Protein AF-A0A967T336-F1 (afdb_monomer_lite)

Sequence (235 aa):
MYKHGIKDSSVMLIGTSLTATYDLGKSLQDYLNQEWGVEWCIGTWKCRYCGLDYSFTLRPKNCERCKHEYFSYFEEVFENSEYGVTGSVDFIDAGYSPRYRMTEVKTIVKDDFKKLSMPLAEHRLRTQIYLELIAKSSDHRTSRLHAGKASVLYICKGYGVSDPTIKEYGIQDQQFSPFKEYVVERNTEAVKPYLEKAREVVLFQQKKQKLPEPMCPNDYCSRAKKCCVVKYCGL

pLDDT: mean 90.32, std 13.59, range [27.42, 98.62]

Foldseek 3Di:
DDDDDDPPPPPPPDDPVRVVVVVVWVVVLQCCPVPVCQQFWFAWKADPPPRDIDGGGGQDCADPPPRDRDIGGDFDKFAQPVLRDIDTFSTWGNPPDQAIATEAEGEDEQVVLVVDPADDPVSLLVVLVVLVRLVRTPDPSSVRHDSFKHKYKYFYPDFAAFACCVVVVVPPPDRGDRIDMHMHGHDCVSNVVVSVLSSQVVCCVVVVDAHPADPDPACPDPVNVPDPCNVRHPD

Structure (mmCIF, N/CA/C/O backbone):
data_AF-A0A967T336-F1
#
_entry.id   AF-A0A967T336-F1
#
loop_
_atom_site.group_PDB
_atom_site.id
_atom_site.type_symbol
_atom_site.label_atom_id
_atom_site.label_alt_id
_atom_site.label_comp_id
_atom_site.label_asym_id
_atom_site.label_entity_id
_atom_site.label_seq_id
_atom_site.pdbx_PDB_ins_code
_atom_site.Cartn_x
_atom_site.Cartn_y
_atom_site.Cartn_z
_atom_site.occupancy
_atom_site.B_iso_or_equiv
_atom_site.auth_seq_id
_atom_site.auth_comp_id
_atom_site.auth_asym_id
_atom_site.auth_atom_id
_atom_site.pdbx_PDB_model_num
ATOM 1 N N . MET A 1 1 ? 17.218 -17.102 38.977 1.00 38.22 1 MET A N 1
ATOM 2 C CA . MET A 1 1 ? 16.201 -16.446 39.823 1.00 38.22 1 MET A CA 1
ATOM 3 C C . MET A 1 1 ? 15.875 -15.088 39.205 1.00 38.22 1 MET A C 1
ATOM 5 O O . MET A 1 1 ? 16.484 -14.097 39.561 1.00 38.22 1 MET A O 1
ATOM 9 N N . TYR A 1 2 ? 14.967 -15.064 38.226 1.00 27.42 2 TYR A N 1
ATOM 10 C CA . TYR A 1 2 ? 14.272 -13.857 37.771 1.00 27.42 2 TYR A CA 1
ATOM 11 C C . TYR A 1 2 ? 12.787 -14.158 37.948 1.00 27.42 2 TYR A C 1
ATOM 13 O O . TYR A 1 2 ? 12.252 -15.097 37.358 1.00 27.42 2 TYR A O 1
ATOM 21 N N . LYS A 1 3 ? 12.193 -13.453 38.910 1.00 33.53 3 LYS A N 1
ATOM 22 C CA . LYS A 1 3 ? 10.798 -13.564 39.325 1.00 33.53 3 LYS A CA 1
ATOM 23 C C . LYS A 1 3 ? 9.911 -12.788 38.347 1.00 33.53 3 LYS A C 1
ATOM 25 O O . LYS A 1 3 ? 10.314 -11.753 37.837 1.00 33.53 3 LYS A O 1
ATOM 30 N N . HIS A 1 4 ? 8.719 -13.340 38.143 1.00 38.75 4 HIS A N 1
ATOM 31 C CA . HIS A 1 4 ? 7.483 -12.760 37.613 1.00 38.75 4 HIS A CA 1
ATOM 32 C C . HIS A 1 4 ? 7.527 -11.356 36.983 1.00 38.75 4 HIS A C 1
ATOM 34 O O . HIS A 1 4 ? 7.620 -10.350 37.678 1.00 38.75 4 HIS A O 1
ATOM 40 N N . GLY A 1 5 ? 7.252 -11.316 35.678 1.00 34.03 5 GLY A N 1
ATOM 41 C CA . GLY A 1 5 ? 6.742 -10.149 34.964 1.00 34.03 5 GLY A CA 1
ATOM 42 C C . GLY A 1 5 ? 5.944 -10.624 33.749 1.00 34.03 5 GLY A C 1
ATOM 43 O O . GLY A 1 5 ? 6.535 -11.096 32.790 1.00 34.03 5 GLY A O 1
ATOM 44 N N . ILE A 1 6 ? 4.614 -10.622 33.882 1.00 35.59 6 ILE A N 1
ATOM 45 C CA . ILE A 1 6 ? 3.553 -10.712 32.856 1.00 35.59 6 ILE A CA 1
ATOM 46 C C . ILE A 1 6 ? 3.953 -11.407 31.534 1.00 35.59 6 ILE A C 1
ATOM 48 O O . ILE A 1 6 ? 4.539 -10.800 30.643 1.00 35.59 6 ILE A O 1
ATOM 52 N N . LYS A 1 7 ? 3.542 -12.675 31.361 1.00 36.75 7 LYS A N 1
ATOM 53 C CA . LYS A 1 7 ? 3.453 -13.312 30.035 1.00 36.75 7 LYS A CA 1
ATOM 54 C C . LYS A 1 7 ? 2.322 -12.646 29.244 1.00 36.75 7 LYS A C 1
ATOM 56 O O . LYS A 1 7 ? 1.204 -13.161 29.227 1.00 36.75 7 LYS A O 1
ATOM 61 N N . ASP A 1 8 ? 2.596 -11.520 28.597 1.00 45.44 8 ASP A N 1
ATOM 62 C CA . ASP A 1 8 ? 1.730 -11.037 27.525 1.00 45.44 8 ASP A CA 1
ATOM 63 C C . ASP A 1 8 ? 1.941 -11.960 26.317 1.00 45.44 8 ASP A C 1
ATOM 65 O O . ASP A 1 8 ? 2.896 -11.847 25.555 1.00 45.44 8 ASP A O 1
ATOM 69 N N . SER A 1 9 ? 1.115 -13.000 26.247 1.00 44.25 9 SER A N 1
ATOM 70 C CA . SER A 1 9 ? 1.160 -14.046 25.220 1.00 44.25 9 SER A CA 1
ATOM 71 C C . SER A 1 9 ? -0.028 -13.917 24.278 1.00 44.25 9 SER A C 1
ATOM 73 O O . SER A 1 9 ? -0.650 -14.899 23.891 1.00 44.25 9 SER A O 1
ATOM 75 N N . SER A 1 10 ? -0.329 -12.686 23.875 1.00 46.22 10 SER A N 1
ATOM 76 C CA . SER A 1 10 ? -1.236 -12.419 22.761 1.00 46.22 10 SER A CA 1
ATOM 77 C C . SER A 1 10 ? -0.505 -12.415 21.409 1.00 46.22 10 SER A C 1
ATOM 79 O O . SER A 1 10 ? -0.933 -11.753 20.467 1.00 46.22 10 SER A O 1
ATOM 81 N N . VAL A 1 11 ? 0.574 -13.201 21.267 1.00 51.41 11 VAL A N 1
ATOM 82 C CA . VAL A 1 11 ? 1.074 -13.578 19.938 1.00 51.41 11 VAL A CA 1
ATOM 83 C C . VAL A 1 11 ? 0.017 -14.494 19.335 1.00 51.41 11 VAL A C 1
ATOM 85 O O . VAL A 1 11 ? -0.022 -15.695 19.602 1.00 51.41 11 VAL A O 1
ATOM 88 N N . MET A 1 12 ? -0.903 -13.901 18.578 1.00 55.44 12 MET A N 1
ATOM 89 C CA . MET A 1 12 ? -1.857 -14.637 17.769 1.00 55.44 12 MET A CA 1
ATOM 90 C C . MET A 1 12 ? -1.046 -15.529 16.828 1.00 55.44 12 MET A C 1
ATOM 92 O O . MET A 1 12 ? -0.413 -15.045 15.893 1.00 55.44 12 MET A O 1
ATOM 96 N N . LEU A 1 13 ? -1.011 -16.831 17.113 1.00 65.69 13 LEU A N 1
ATOM 97 C CA . LEU A 1 13 ? -0.399 -17.820 16.235 1.00 65.69 13 LEU A CA 1
ATOM 98 C C . LEU A 1 13 ? -1.237 -17.878 14.958 1.00 65.69 13 LEU A C 1
ATOM 100 O O . LEU A 1 13 ? -2.267 -18.549 14.888 1.00 65.69 13 LEU A O 1
ATOM 104 N N . ILE A 1 14 ? -0.805 -17.119 13.957 1.00 76.44 14 ILE A N 1
ATOM 105 C CA . ILE A 1 14 ? -1.272 -17.260 12.586 1.00 76.44 14 ILE A CA 1
ATOM 106 C C . ILE A 1 14 ? -0.857 -18.665 12.139 1.00 76.44 14 ILE A C 1
ATOM 108 O O . ILE A 1 14 ? 0.301 -19.059 12.291 1.00 76.44 14 ILE A O 1
ATOM 112 N N . GLY A 1 15 ? -1.814 -19.457 11.650 1.00 88.75 15 GLY A N 1
ATOM 113 C CA . GLY A 1 15 ? -1.521 -20.809 11.178 1.00 88.75 15 GLY A CA 1
ATOM 114 C C . GLY A 1 15 ? -0.476 -20.777 10.061 1.00 88.75 15 GLY A C 1
ATOM 115 O O . GLY A 1 15 ? -0.525 -19.895 9.205 1.00 88.75 15 GLY A O 1
ATOM 116 N N . THR A 1 16 ? 0.441 -21.748 10.038 1.00 91.31 16 THR A N 1
ATOM 117 C CA . THR A 1 16 ? 1.585 -21.792 9.107 1.00 91.31 16 THR A CA 1
ATOM 118 C C . THR A 1 16 ? 1.193 -21.539 7.650 1.00 91.31 16 THR A C 1
ATOM 120 O O . THR A 1 16 ? 1.866 -20.780 6.959 1.00 91.31 16 THR A O 1
ATOM 123 N N . SER A 1 17 ? 0.077 -22.110 7.187 1.00 91.31 17 SER A N 1
ATOM 124 C CA . SER A 1 17 ? -0.416 -21.916 5.817 1.00 91.31 17 SER A CA 1
ATOM 125 C C . SER A 1 17 ? -0.800 -20.463 5.512 1.00 91.31 17 SER A C 1
ATOM 127 O O . SER A 1 17 ? -0.585 -19.985 4.398 1.00 91.31 17 SER A O 1
ATOM 129 N N . LEU A 1 18 ? -1.358 -19.746 6.493 1.00 89.31 18 LEU A N 1
ATOM 130 C CA . LEU A 1 18 ? -1.723 -18.338 6.347 1.00 89.31 18 LEU A CA 1
ATOM 131 C C . LEU A 1 18 ? -0.473 -17.449 6.368 1.00 89.31 18 LEU A C 1
ATOM 133 O O . LEU A 1 18 ? -0.359 -16.568 5.520 1.00 89.31 18 LEU A O 1
ATOM 137 N N . THR A 1 19 ? 0.493 -17.742 7.243 1.00 91.38 19 THR A N 1
ATOM 138 C CA . THR A 1 19 ? 1.800 -17.064 7.259 1.00 91.38 19 THR A CA 1
ATOM 139 C C . THR A 1 19 ? 2.516 -17.215 5.919 1.00 91.38 19 THR A C 1
ATOM 141 O O . THR A 1 19 ? 2.846 -16.218 5.292 1.00 91.38 19 THR A O 1
ATOM 144 N N . ALA A 1 20 ? 2.640 -18.440 5.400 1.00 93.75 20 ALA A N 1
ATOM 145 C CA . ALA A 1 20 ? 3.275 -18.684 4.103 1.00 93.75 20 ALA A CA 1
ATOM 146 C C . ALA A 1 20 ? 2.562 -17.954 2.947 1.00 93.75 20 ALA A C 1
ATOM 148 O O . ALA A 1 20 ? 3.202 -17.455 2.021 1.00 93.75 20 ALA A O 1
ATOM 149 N N . THR A 1 21 ? 1.229 -17.863 3.001 1.00 91.88 21 THR A N 1
ATOM 150 C CA . THR A 1 21 ? 0.442 -17.124 2.001 1.00 91.88 21 THR A CA 1
ATOM 151 C C . THR A 1 21 ? 0.729 -15.624 2.052 1.00 91.88 21 THR A C 1
ATOM 153 O O . THR A 1 21 ? 0.857 -14.996 0.995 1.00 91.88 21 THR A O 1
ATOM 156 N N . TYR A 1 22 ? 0.829 -15.065 3.261 1.00 91.44 22 TYR A N 1
ATOM 157 C CA . TYR A 1 22 ? 1.163 -13.663 3.490 1.00 91.44 22 TYR A CA 1
ATOM 158 C C . TYR A 1 22 ? 2.592 -13.353 3.039 1.00 91.44 22 TYR A C 1
ATOM 160 O O . TYR A 1 22 ? 2.783 -12.443 2.236 1.00 91.44 22 TYR A O 1
ATOM 168 N N . ASP A 1 23 ? 3.567 -14.163 3.454 1.00 94.38 23 ASP A N 1
ATOM 169 C CA . ASP A 1 23 ? 4.981 -13.983 3.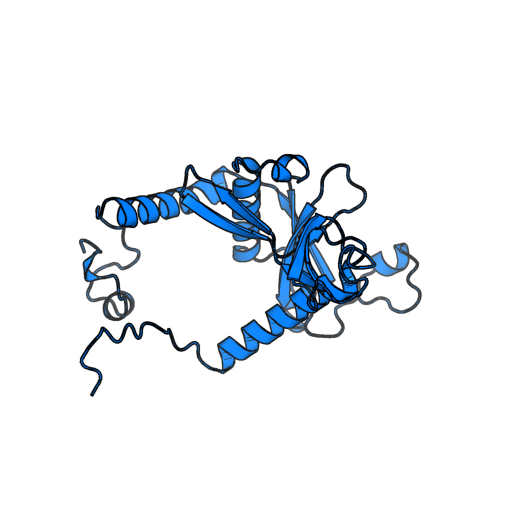114 1.00 94.38 23 ASP A CA 1
ATOM 170 C C . ASP A 1 23 ? 5.211 -14.044 1.603 1.00 94.38 23 ASP A C 1
ATOM 172 O O . ASP A 1 23 ? 5.948 -13.226 1.055 1.00 94.38 23 ASP A O 1
ATOM 176 N N . LEU A 1 24 ? 4.533 -14.954 0.892 1.00 95.00 24 LEU A N 1
ATOM 177 C CA . LEU A 1 24 ? 4.596 -15.010 -0.570 1.00 95.00 24 LEU A CA 1
ATOM 178 C C . LEU A 1 24 ? 4.023 -13.740 -1.215 1.00 95.00 24 LEU A C 1
ATOM 180 O O . LEU A 1 24 ? 4.566 -13.242 -2.201 1.00 95.00 24 LEU A O 1
ATOM 184 N N . GLY A 1 25 ? 2.916 -13.223 -0.675 1.00 94.25 25 GLY A N 1
ATOM 185 C CA . GLY A 1 25 ? 2.323 -11.972 -1.140 1.00 94.25 25 GLY A CA 1
ATOM 186 C C . GLY A 1 25 ? 3.259 -10.785 -0.924 1.00 94.25 25 GLY A C 1
ATOM 187 O O . GLY A 1 25 ? 3.505 -10.025 -1.859 1.00 94.25 25 GLY A O 1
ATOM 188 N N . LYS A 1 26 ? 3.831 -10.686 0.279 1.00 95.19 26 LYS A N 1
ATOM 189 C CA . LYS A 1 26 ? 4.782 -9.641 0.651 1.00 95.19 26 LYS A CA 1
ATOM 190 C C . LYS A 1 26 ? 6.069 -9.720 -0.168 1.00 95.19 26 LYS A C 1
ATOM 192 O O . LYS A 1 26 ? 6.509 -8.700 -0.673 1.00 95.19 26 LYS A O 1
ATOM 197 N N . SER A 1 27 ? 6.606 -10.916 -0.406 1.00 96.00 27 SER A N 1
ATOM 198 C CA . SER A 1 27 ? 7.815 -11.111 -1.223 1.00 96.00 27 SER A CA 1
ATOM 199 C C . SER A 1 27 ? 7.641 -10.591 -2.651 1.00 96.00 27 SER A C 1
ATOM 201 O O . SER A 1 27 ? 8.541 -9.956 -3.190 1.00 96.00 27 SER A O 1
ATOM 203 N N . LEU A 1 28 ? 6.479 -10.828 -3.271 1.00 95.94 28 LEU A N 1
ATOM 204 C CA . LEU A 1 28 ? 6.185 -10.313 -4.613 1.00 95.94 28 LEU A CA 1
ATOM 205 C C . LEU A 1 28 ? 6.021 -8.788 -4.629 1.00 95.94 28 LEU A C 1
ATOM 207 O O . LEU A 1 28 ? 6.481 -8.145 -5.568 1.00 95.94 28 LEU A O 1
ATOM 211 N N . GLN A 1 29 ? 5.395 -8.207 -3.603 1.00 96.06 29 GLN A N 1
ATOM 212 C CA . GLN A 1 29 ? 5.320 -6.752 -3.451 1.00 96.06 29 GLN A CA 1
ATOM 213 C C . GLN A 1 29 ? 6.708 -6.140 -3.235 1.00 96.06 29 GLN A C 1
ATOM 215 O O . GLN A 1 29 ? 7.055 -5.151 -3.868 1.00 96.06 29 GLN A O 1
ATOM 220 N N . ASP A 1 30 ? 7.539 -6.754 -2.398 1.00 95.94 30 ASP A N 1
ATOM 221 C CA . ASP A 1 30 ? 8.903 -6.293 -2.162 1.00 95.94 30 ASP A CA 1
ATOM 222 C C . ASP A 1 30 ? 9.754 -6.398 -3.433 1.00 95.94 30 ASP A C 1
ATOM 224 O O . ASP A 1 30 ? 10.583 -5.523 -3.673 1.00 95.94 30 ASP A O 1
ATOM 228 N N . TYR A 1 31 ? 9.524 -7.417 -4.266 1.00 96.94 31 TYR A N 1
ATOM 229 C CA . TYR A 1 31 ? 10.166 -7.564 -5.573 1.00 96.94 31 TYR A CA 1
ATOM 230 C C . TYR A 1 31 ? 9.701 -6.492 -6.569 1.00 96.94 31 TYR A C 1
ATOM 232 O O . TYR A 1 31 ? 10.528 -5.900 -7.263 1.00 96.94 31 TYR A O 1
ATOM 240 N N . LEU A 1 32 ? 8.400 -6.170 -6.589 1.00 96.69 32 LEU A N 1
ATOM 241 C CA . LEU A 1 32 ? 7.890 -5.021 -7.338 1.00 96.69 32 LEU A CA 1
ATOM 242 C C . LEU A 1 32 ? 8.605 -3.737 -6.900 1.00 96.69 32 LEU A C 1
ATOM 244 O O . LEU A 1 32 ? 9.078 -2.992 -7.747 1.00 96.69 32 LEU A O 1
ATOM 248 N N . ASN A 1 33 ? 8.715 -3.489 -5.597 1.00 95.69 33 ASN A N 1
ATOM 249 C CA . ASN A 1 33 ? 9.257 -2.233 -5.086 1.00 95.69 33 ASN A CA 1
ATOM 250 C C . ASN A 1 33 ? 10.777 -2.132 -5.294 1.00 95.69 33 ASN A C 1
ATOM 252 O O . ASN A 1 33 ? 11.271 -1.078 -5.684 1.00 95.69 33 ASN A O 1
ATOM 256 N N . GLN A 1 34 ? 11.527 -3.209 -5.031 1.00 94.94 34 GLN A N 1
ATOM 257 C CA . GLN A 1 34 ? 12.997 -3.190 -5.028 1.00 94.94 34 GLN A CA 1
ATOM 258 C C . GLN A 1 34 ? 13.628 -3.439 -6.399 1.00 94.94 34 GLN A C 1
ATOM 260 O O . GLN A 1 34 ? 14.732 -2.944 -6.634 1.00 94.94 34 GLN A O 1
ATOM 265 N N . GLU A 1 35 ? 12.940 -4.161 -7.286 1.00 95.56 35 GLU A N 1
ATOM 266 C CA . GLU A 1 35 ? 13.492 -4.585 -8.575 1.00 95.56 35 GLU A CA 1
ATOM 267 C C . GLU A 1 35 ? 12.716 -3.988 -9.752 1.00 95.56 35 GLU A C 1
ATOM 269 O O . GLU A 1 35 ? 13.272 -3.204 -10.515 1.00 95.56 35 GLU A O 1
ATOM 274 N N . TRP A 1 36 ? 11.427 -4.309 -9.905 1.00 95.19 36 TRP A N 1
ATOM 275 C CA . TRP A 1 36 ? 10.678 -3.929 -11.115 1.00 95.19 36 TRP A CA 1
ATOM 276 C C . TRP A 1 36 ? 10.361 -2.442 -11.201 1.00 95.19 36 TRP A C 1
ATOM 278 O O . TRP A 1 36 ? 10.487 -1.836 -12.257 1.00 95.19 36 TRP A O 1
ATOM 288 N N . GLY A 1 37 ? 9.916 -1.860 -10.094 1.00 94.75 37 GLY A N 1
ATOM 289 C CA . GLY A 1 37 ? 9.444 -0.487 -10.025 1.00 94.75 37 GLY A CA 1
ATOM 290 C C . GLY A 1 37 ? 10.534 0.514 -9.692 1.00 94.75 37 GLY A C 1
ATOM 291 O O . GLY A 1 37 ? 10.236 1.673 -9.436 1.00 94.75 37 GLY A O 1
ATOM 292 N N . VAL A 1 38 ? 11.793 0.092 -9.630 1.00 94.56 38 VAL A N 1
ATOM 293 C CA . VAL A 1 38 ? 12.817 0.846 -8.914 1.00 94.56 38 VAL A CA 1
ATOM 294 C C . VAL A 1 38 ? 13.124 2.230 -9.486 1.00 94.56 38 VAL A C 1
ATOM 296 O O . VAL A 1 38 ? 13.505 3.141 -8.751 1.00 94.56 38 VAL A O 1
ATOM 299 N N . GLU A 1 39 ? 12.919 2.404 -10.789 1.00 94.06 39 GLU A N 1
ATOM 300 C CA . GLU A 1 39 ? 13.157 3.667 -11.489 1.00 94.06 39 GLU A CA 1
ATOM 301 C C . GLU A 1 39 ? 12.008 4.672 -11.334 1.00 94.06 39 GLU A C 1
ATOM 303 O O . GLU A 1 39 ? 12.198 5.862 -11.579 1.00 94.06 39 GLU A O 1
ATOM 308 N N . TRP A 1 40 ? 10.829 4.220 -10.899 1.00 95.31 40 TRP A N 1
ATOM 309 C CA . TRP A 1 40 ? 9.627 5.051 -10.772 1.00 95.31 40 TRP A CA 1
ATOM 310 C C . TRP A 1 40 ? 8.922 4.929 -9.412 1.00 95.31 40 TRP A C 1
ATOM 312 O O . TRP A 1 40 ? 7.906 5.584 -9.185 1.00 95.31 40 TRP A O 1
ATOM 322 N N . CYS A 1 41 ? 9.457 4.129 -8.490 1.00 96.81 41 CYS A N 1
ATOM 323 C CA . CYS A 1 41 ? 8.943 3.960 -7.138 1.00 96.81 41 CYS A CA 1
ATOM 324 C C . CYS A 1 41 ? 9.436 5.089 -6.229 1.00 96.81 41 CYS A C 1
ATOM 326 O O . CYS A 1 41 ? 10.629 5.203 -5.932 1.00 96.81 41 CYS A O 1
ATOM 328 N N . ILE A 1 42 ? 8.502 5.896 -5.739 1.00 97.81 42 ILE A N 1
ATOM 329 C CA . ILE A 1 42 ? 8.741 6.895 -4.700 1.00 97.81 42 ILE A CA 1
ATOM 330 C C . ILE A 1 42 ? 8.517 6.246 -3.338 1.00 97.81 42 ILE A C 1
ATOM 332 O O . ILE A 1 42 ? 7.520 5.569 -3.117 1.00 97.81 42 ILE A O 1
ATOM 336 N N . GLY A 1 43 ? 9.420 6.494 -2.399 1.00 97.12 43 GLY A N 1
ATOM 337 C CA . GLY A 1 43 ? 9.207 6.138 -1.002 1.00 97.12 43 GLY A CA 1
ATOM 338 C C . GLY A 1 43 ? 10.440 6.406 -0.165 1.00 97.12 43 GLY A C 1
ATOM 339 O O . GLY A 1 43 ? 11.298 7.208 -0.548 1.00 97.12 43 GLY A O 1
ATOM 340 N N . THR A 1 44 ? 10.526 5.736 0.979 1.00 98.19 44 THR A N 1
ATOM 341 C CA . THR A 1 44 ? 11.645 5.891 1.896 1.00 98.19 44 THR A CA 1
ATOM 342 C C . THR A 1 44 ? 12.634 4.760 1.668 1.00 98.19 44 THR A C 1
ATOM 344 O O . THR A 1 44 ? 12.323 3.586 1.854 1.00 98.19 44 THR A O 1
ATOM 347 N N . TRP A 1 45 ? 13.849 5.115 1.262 1.00 98.38 45 TRP A N 1
ATOM 348 C CA . TRP A 1 45 ? 14.914 4.160 0.977 1.00 98.38 45 TRP A CA 1
ATOM 349 C C . TRP A 1 45 ? 15.969 4.209 2.066 1.00 98.38 45 TRP A C 1
ATOM 351 O O . TRP A 1 45 ? 16.498 5.273 2.370 1.00 98.38 45 TRP A O 1
ATOM 361 N N . LYS A 1 46 ? 16.333 3.058 2.623 1.00 98.50 46 LYS A N 1
ATOM 362 C CA . LYS A 1 46 ? 17.378 2.956 3.646 1.00 98.50 46 LYS A CA 1
ATOM 363 C C . LYS A 1 46 ? 18.578 2.204 3.118 1.00 98.50 46 LYS A C 1
ATOM 365 O O . LYS A 1 46 ? 18.452 1.051 2.711 1.00 98.50 46 LYS A O 1
ATOM 370 N N . CYS A 1 47 ? 19.753 2.822 3.164 1.00 98.56 47 CYS A N 1
ATOM 371 C CA . CYS A 1 47 ? 20.992 2.128 2.829 1.00 98.56 47 CYS A CA 1
ATOM 372 C C . CYS A 1 47 ? 21.233 0.983 3.823 1.00 98.56 47 CYS A C 1
ATOM 374 O O . CYS A 1 47 ? 21.339 1.219 5.028 1.00 98.56 47 CYS A O 1
ATOM 376 N N . ARG A 1 48 ? 21.371 -0.250 3.325 1.00 98.12 48 ARG A N 1
ATOM 377 C CA . ARG A 1 48 ? 21.551 -1.442 4.172 1.00 98.12 48 ARG A CA 1
ATOM 378 C C . ARG A 1 48 ? 22.908 -1.496 4.879 1.00 98.12 48 ARG A C 1
ATOM 380 O O . ARG A 1 48 ? 23.039 -2.205 5.867 1.00 98.12 48 ARG A O 1
ATOM 387 N N . TYR A 1 49 ? 23.894 -0.738 4.401 1.00 98.06 49 TYR A N 1
ATOM 388 C CA . TYR A 1 49 ? 25.246 -0.720 4.965 1.00 98.06 49 TYR A CA 1
ATOM 389 C C . TYR A 1 49 ? 25.385 0.281 6.111 1.00 98.06 49 TYR A C 1
ATOM 391 O O . TYR A 1 49 ? 25.818 -0.075 7.201 1.00 98.06 49 TYR A O 1
ATOM 399 N N . CYS A 1 50 ? 25.027 1.546 5.874 1.00 98.19 50 CYS A N 1
ATOM 400 C CA . CYS A 1 50 ? 25.245 2.622 6.846 1.00 98.19 50 CYS A CA 1
ATOM 401 C C . CYS A 1 50 ? 23.959 3.160 7.491 1.00 98.19 50 CYS A C 1
ATOM 403 O O . CYS A 1 50 ? 24.030 4.117 8.263 1.00 98.19 50 CYS A O 1
ATOM 405 N N . GLY A 1 51 ? 22.791 2.624 7.118 1.00 98.19 51 GLY A N 1
ATOM 406 C CA . GLY A 1 51 ? 21.490 2.993 7.681 1.00 98.19 51 GLY A CA 1
ATOM 407 C C . GLY A 1 51 ? 20.996 4.404 7.350 1.00 98.19 51 GLY A C 1
ATOM 408 O O . GLY A 1 51 ? 20.095 4.872 8.033 1.00 98.19 51 GLY A O 1
ATOM 409 N N . LEU A 1 52 ? 21.588 5.097 6.367 1.00 98.44 52 LEU A N 1
ATOM 410 C CA . LEU A 1 52 ? 21.124 6.425 5.942 1.00 98.44 52 LEU A CA 1
ATOM 411 C C . LEU A 1 52 ? 19.786 6.300 5.203 1.00 98.44 52 LEU A C 1
ATOM 413 O O . LEU A 1 52 ? 19.701 5.530 4.241 1.00 98.44 52 LEU A O 1
ATOM 417 N N . ASP A 1 53 ? 18.805 7.084 5.643 1.00 98.31 53 ASP A N 1
ATOM 418 C CA . ASP A 1 53 ? 17.460 7.146 5.076 1.00 98.31 53 ASP A CA 1
ATOM 419 C C . ASP A 1 53 ? 17.350 8.265 4.025 1.00 98.31 53 ASP A C 1
ATOM 421 O O . ASP A 1 53 ? 17.854 9.373 4.212 1.00 98.31 53 ASP A O 1
ATOM 425 N N . TYR A 1 54 ? 16.652 7.967 2.934 1.00 98.31 54 TYR A N 1
ATOM 426 C CA . TYR A 1 54 ? 16.291 8.870 1.846 1.00 98.31 54 TYR A CA 1
ATOM 427 C C . TYR A 1 54 ? 14.770 8.898 1.783 1.00 98.31 54 TYR A C 1
ATOM 429 O O . TYR A 1 54 ? 14.159 7.990 1.223 1.00 98.31 54 TYR A O 1
ATOM 437 N N . SER A 1 55 ? 14.153 9.890 2.424 1.00 97.81 55 SER A N 1
ATOM 438 C CA . SER A 1 55 ? 12.698 9.916 2.584 1.00 97.81 55 SER A CA 1
ATOM 439 C C . SER A 1 55 ? 11.995 10.457 1.343 1.00 97.81 55 SER A C 1
ATOM 441 O O . SER A 1 55 ? 12.396 11.482 0.791 1.00 97.81 55 SER A O 1
ATOM 443 N N . PHE A 1 56 ? 10.914 9.782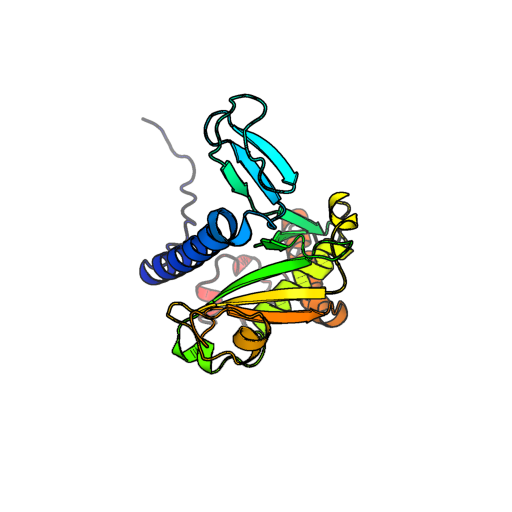 0.951 1.00 97.69 56 PHE A N 1
ATOM 444 C CA . PHE A 1 56 ? 9.964 10.222 -0.068 1.00 97.69 56 PHE A CA 1
ATOM 445 C C . PHE A 1 56 ? 10.613 10.679 -1.390 1.00 97.69 56 PHE A C 1
ATOM 447 O O . PHE A 1 56 ? 10.367 11.775 -1.915 1.00 97.69 56 PHE A O 1
ATOM 454 N N . THR A 1 57 ? 11.477 9.818 -1.925 1.00 97.62 57 THR A N 1
ATOM 455 C CA . THR A 1 57 ? 12.240 10.047 -3.155 1.00 97.62 57 THR A CA 1
ATOM 456 C C . THR A 1 57 ? 12.347 8.765 -3.986 1.00 97.62 57 THR A C 1
ATOM 458 O O . THR A 1 57 ? 11.967 7.683 -3.535 1.00 97.62 57 THR A O 1
ATOM 461 N N . LEU A 1 58 ? 12.842 8.886 -5.218 1.00 97.44 58 LEU A N 1
ATOM 462 C CA . LEU A 1 58 ? 13.263 7.735 -6.020 1.00 97.44 58 LEU A CA 1
ATOM 463 C C . LEU A 1 58 ? 14.476 7.061 -5.375 1.00 97.44 58 LEU A C 1
ATOM 465 O O . LEU A 1 58 ? 15.238 7.717 -4.655 1.00 97.44 58 LEU A O 1
ATOM 469 N N . ARG A 1 59 ? 14.697 5.774 -5.675 1.00 97.75 59 ARG A N 1
ATOM 470 C CA . ARG A 1 59 ? 15.875 5.063 -5.168 1.00 97.75 59 ARG A CA 1
ATOM 471 C C . ARG A 1 59 ? 17.148 5.790 -5.624 1.00 97.75 59 ARG A C 1
ATOM 473 O O . ARG A 1 59 ? 17.376 5.910 -6.831 1.00 97.75 59 ARG A O 1
ATOM 480 N N . PRO A 1 60 ? 18.009 6.255 -4.703 1.00 97.81 60 PRO A N 1
ATOM 481 C CA . PRO A 1 60 ? 19.299 6.802 -5.096 1.00 97.81 60 PRO A CA 1
ATOM 482 C C . PRO A 1 60 ? 20.154 5.705 -5.743 1.00 97.81 60 PRO A C 1
ATOM 484 O O . PRO A 1 60 ? 20.131 4.554 -5.311 1.00 97.81 60 PRO A O 1
ATOM 487 N N . LYS A 1 61 ? 20.949 6.064 -6.758 1.00 97.69 61 LYS A N 1
ATOM 488 C CA . LYS A 1 61 ? 21.890 5.116 -7.382 1.00 97.69 61 LYS A CA 1
ATOM 489 C C . LYS A 1 61 ? 22.950 4.650 -6.387 1.00 97.69 61 LYS A C 1
ATOM 491 O O . LYS A 1 61 ? 23.238 3.470 -6.301 1.00 97.69 61 LYS A O 1
ATOM 496 N N . ASN A 1 62 ? 23.490 5.590 -5.613 1.00 98.31 62 ASN A N 1
ATOM 497 C CA . ASN A 1 62 ? 24.549 5.360 -4.640 1.00 98.31 62 ASN A CA 1
ATOM 498 C C . ASN A 1 62 ? 24.223 6.062 -3.330 1.00 98.31 62 ASN A C 1
ATOM 500 O O . ASN A 1 62 ? 23.698 7.174 -3.326 1.00 98.31 62 ASN A O 1
ATOM 504 N N . CYS A 1 63 ? 24.603 5.453 -2.211 1.00 98.62 63 CYS A N 1
ATOM 505 C CA . CYS A 1 63 ? 24.468 6.094 -0.914 1.00 98.62 63 CYS A CA 1
ATOM 506 C C . CYS A 1 63 ? 25.454 7.266 -0.809 1.00 98.62 63 CYS A C 1
ATOM 508 O O . CYS A 1 63 ? 26.661 7.070 -0.885 1.00 98.62 63 CYS A O 1
ATOM 510 N N . GLU A 1 64 ? 24.983 8.479 -0.551 1.00 98.38 64 GLU A N 1
ATOM 511 C CA . GLU A 1 64 ? 25.804 9.679 -0.388 1.00 98.38 64 GLU A CA 1
ATOM 512 C C . GLU A 1 64 ? 26.888 9.521 0.689 1.00 98.38 64 GLU A C 1
ATOM 514 O O . GLU A 1 64 ? 28.007 10.000 0.488 1.00 98.38 64 GLU A O 1
ATOM 519 N N . ARG A 1 65 ? 26.591 8.781 1.771 1.00 98.50 65 ARG A N 1
ATOM 520 C CA . ARG A 1 65 ? 27.503 8.540 2.903 1.00 98.50 65 ARG A CA 1
ATOM 521 C C . ARG A 1 65 ? 28.544 7.448 2.642 1.00 98.50 65 ARG A C 1
ATOM 523 O O . ARG A 1 65 ? 29.719 7.678 2.892 1.00 98.50 65 ARG A O 1
ATOM 530 N N . CYS A 1 66 ? 28.131 6.259 2.196 1.00 98.38 66 CYS A N 1
ATOM 531 C CA . CYS A 1 66 ? 29.024 5.089 2.092 1.00 98.38 66 CYS A CA 1
ATOM 532 C C . CYS A 1 66 ? 29.232 4.566 0.665 1.00 98.38 66 CYS A C 1
ATOM 534 O O . CYS A 1 66 ? 29.896 3.550 0.492 1.00 98.38 66 CYS A O 1
ATOM 536 N N . LYS A 1 67 ? 28.641 5.220 -0.340 1.00 98.44 67 LYS A N 1
ATOM 537 C CA . LYS A 1 67 ? 28.732 4.903 -1.775 1.00 98.44 67 LYS A CA 1
ATOM 538 C C . LYS A 1 67 ? 28.243 3.509 -2.200 1.00 98.44 67 LYS A C 1
ATOM 540 O O . LYS A 1 67 ? 28.406 3.161 -3.355 1.00 98.44 67 LYS A O 1
ATOM 545 N N . HIS A 1 68 ? 27.617 2.733 -1.314 1.00 98.38 68 HIS A N 1
ATOM 546 C CA . HIS A 1 68 ? 27.003 1.447 -1.668 1.00 98.38 68 HIS A CA 1
ATOM 547 C C . HIS A 1 68 ? 25.636 1.635 -2.349 1.00 98.38 68 HIS A C 1
ATOM 549 O O . HIS A 1 68 ? 24.944 2.621 -2.083 1.00 98.38 68 HIS A O 1
ATOM 555 N N . GLU A 1 69 ? 25.232 0.654 -3.158 1.00 97.38 69 GLU A N 1
ATOM 556 C CA . GLU A 1 69 ? 24.009 0.677 -3.988 1.00 97.38 69 GLU A CA 1
ATOM 557 C C . GLU A 1 69 ? 22.839 -0.137 -3.397 1.00 97.38 69 GLU A C 1
ATOM 559 O O . GLU A 1 69 ? 21.759 -0.215 -3.976 1.00 97.38 69 GLU A O 1
ATOM 564 N N . TYR A 1 70 ? 23.031 -0.758 -2.231 1.00 96.94 70 TYR A N 1
ATOM 565 C CA . TYR A 1 70 ? 22.036 -1.650 -1.633 1.00 96.94 70 TYR A CA 1
ATOM 566 C C . TYR A 1 70 ? 21.104 -0.901 -0.680 1.00 96.94 70 TYR A C 1
ATOM 568 O O . TYR A 1 70 ? 21.499 -0.502 0.425 1.00 96.94 70 TYR A O 1
ATOM 576 N N . PHE A 1 71 ? 19.841 -0.779 -1.084 1.00 98.19 71 PHE A N 1
ATOM 577 C CA . PHE A 1 71 ? 18.791 -0.103 -0.327 1.00 98.19 71 PHE A CA 1
ATOM 578 C C . PHE A 1 71 ? 17.635 -1.046 0.008 1.00 98.19 71 PHE A C 1
ATOM 580 O O . PHE A 1 71 ? 17.322 -1.958 -0.748 1.00 98.19 71 PHE A O 1
ATOM 587 N N . SER A 1 72 ? 16.986 -0.808 1.144 1.00 97.50 72 SER A N 1
ATOM 588 C CA . SER A 1 72 ? 15.669 -1.361 1.468 1.00 97.50 72 SER A CA 1
ATOM 589 C C . SER A 1 72 ? 14.602 -0.299 1.254 1.00 97.50 72 SER A C 1
ATOM 591 O O . SER A 1 72 ? 14.775 0.829 1.717 1.00 97.50 72 SER A O 1
ATOM 593 N N . TYR A 1 73 ? 13.504 -0.675 0.607 1.00 97.62 73 TYR A N 1
ATOM 594 C CA . TYR A 1 73 ? 12.303 0.150 0.529 1.00 97.62 73 TYR A CA 1
ATOM 595 C C . TYR A 1 73 ? 11.492 0.047 1.826 1.00 97.62 73 TYR A C 1
ATOM 597 O O . TYR A 1 73 ? 11.313 -1.047 2.364 1.00 97.62 73 TYR A O 1
ATOM 605 N N . PHE A 1 74 ? 10.984 1.179 2.296 1.00 96.94 74 PHE A N 1
ATOM 606 C CA . PHE A 1 74 ? 10.033 1.293 3.391 1.00 96.94 74 PHE A CA 1
ATOM 607 C C . PHE A 1 74 ? 8.791 2.013 2.878 1.00 96.94 74 PHE A C 1
ATOM 609 O O . PHE A 1 74 ? 8.881 3.079 2.264 1.00 96.94 74 PHE A O 1
ATOM 616 N N . GLU A 1 75 ? 7.640 1.397 3.127 1.00 96.69 75 GLU A N 1
ATOM 617 C CA . GLU A 1 75 ? 6.342 1.939 2.746 1.00 96.69 75 GLU A CA 1
ATOM 618 C C . GLU A 1 75 ? 6.049 3.247 3.479 1.00 96.69 75 GLU A C 1
ATOM 620 O O . GLU A 1 75 ? 6.448 3.456 4.629 1.00 96.69 75 GLU A O 1
ATOM 625 N N . GLU A 1 76 ? 5.330 4.130 2.795 1.00 97.81 76 GLU A N 1
ATOM 626 C CA . GLU A 1 76 ? 4.983 5.432 3.339 1.00 97.81 76 GLU A CA 1
ATOM 627 C C . GLU A 1 76 ? 3.726 5.340 4.192 1.00 97.81 76 GLU A C 1
ATOM 629 O O . GLU A 1 76 ? 2.681 4.870 3.740 1.00 97.81 76 GLU A O 1
ATOM 634 N N . VAL A 1 77 ? 3.831 5.819 5.429 1.00 97.94 77 VAL A N 1
ATOM 635 C CA . VAL A 1 77 ? 2.724 5.836 6.382 1.00 97.94 77 VAL A CA 1
ATOM 636 C C . VAL A 1 77 ? 2.119 7.230 6.428 1.00 97.94 77 VAL A C 1
ATOM 638 O O . VAL A 1 77 ? 2.827 8.214 6.647 1.00 97.94 77 VAL A O 1
ATOM 641 N N . PHE A 1 78 ? 0.801 7.299 6.263 1.00 97.81 78 PHE A N 1
ATOM 642 C CA . PHE A 1 78 ? 0.025 8.524 6.425 1.00 97.81 78 PHE A CA 1
ATOM 643 C C . PHE A 1 78 ? -0.938 8.391 7.598 1.00 97.81 78 PHE A C 1
ATOM 645 O O . PHE A 1 78 ? -1.455 7.308 7.881 1.00 97.81 78 PHE A O 1
ATOM 652 N N . GLU A 1 79 ? -1.192 9.513 8.261 1.00 96.38 79 GLU A N 1
ATOM 653 C CA . GLU A 1 79 ? -2.103 9.612 9.395 1.00 96.38 79 GLU A CA 1
ATOM 654 C C . GLU A 1 79 ? -3.224 10.605 9.097 1.00 96.38 79 GLU A C 1
ATOM 656 O O . GLU A 1 79 ? -2.983 11.690 8.560 1.00 96.38 79 GLU A O 1
ATOM 661 N N . ASN A 1 80 ? -4.435 10.243 9.513 1.00 93.56 80 ASN A N 1
ATOM 662 C CA . ASN A 1 80 ? -5.545 11.161 9.693 1.00 93.56 80 ASN A CA 1
ATOM 663 C C . ASN A 1 80 ? -5.819 11.321 11.195 1.00 93.56 80 ASN A C 1
ATOM 665 O O . ASN A 1 80 ? -6.449 10.465 11.824 1.00 93.56 80 ASN A O 1
ATOM 669 N N . SER A 1 81 ? -5.346 12.434 11.754 1.00 91.38 81 SER A N 1
ATOM 670 C CA . SER A 1 81 ? -5.416 12.726 13.187 1.00 91.38 81 SER A CA 1
ATOM 671 C C . SER A 1 81 ? -6.842 12.974 13.693 1.00 91.38 81 SER A C 1
ATOM 673 O O . SER A 1 81 ? -7.105 12.771 14.876 1.00 91.38 81 SER A O 1
ATOM 675 N N . GLU A 1 82 ? -7.784 13.347 12.817 1.00 91.69 82 GLU A N 1
ATOM 676 C CA . GLU A 1 82 ? -9.200 13.535 13.172 1.00 91.69 82 GLU A CA 1
ATOM 677 C C . GLU A 1 82 ? -9.839 12.219 13.643 1.00 91.69 82 GLU A C 1
ATOM 679 O O . GLU A 1 82 ? -10.582 12.194 14.628 1.00 91.69 82 GLU A O 1
ATOM 684 N N . TYR A 1 83 ? -9.513 11.120 12.956 1.00 92.94 83 TYR A N 1
ATOM 685 C CA . TYR A 1 83 ? -10.037 9.783 13.252 1.00 92.94 83 TYR A CA 1
ATOM 686 C C . TYR A 1 83 ? -9.037 8.906 14.017 1.00 92.94 83 TYR A C 1
ATOM 688 O O . TYR A 1 83 ? -9.407 7.825 14.468 1.00 92.94 83 TYR A O 1
ATOM 696 N N . GLY A 1 84 ? -7.784 9.352 14.167 1.00 92.12 84 GLY A N 1
ATOM 697 C CA . GLY A 1 84 ? -6.698 8.576 14.772 1.00 92.12 84 GLY A CA 1
ATOM 698 C C . GLY A 1 84 ? -6.352 7.315 13.974 1.00 92.12 84 GLY A C 1
ATOM 699 O O . GLY A 1 84 ? -6.043 6.279 14.559 1.00 92.12 84 GLY A O 1
ATOM 700 N N . VAL A 1 85 ? -6.459 7.383 12.643 1.00 93.88 85 VAL A N 1
ATOM 701 C CA . VAL A 1 85 ? -6.204 6.253 11.737 1.00 93.88 85 VAL A CA 1
ATOM 702 C C . VAL A 1 85 ? -4.886 6.466 11.010 1.00 93.88 85 VAL A C 1
ATOM 704 O O . VAL A 1 85 ? -4.648 7.535 10.449 1.00 93.88 85 VAL A O 1
ATOM 707 N N . THR A 1 86 ? -4.062 5.423 10.968 1.00 96.56 86 THR A N 1
ATOM 708 C CA . THR A 1 86 ? -2.830 5.370 10.179 1.00 96.56 86 THR A CA 1
ATOM 709 C C . THR A 1 86 ? -2.917 4.272 9.123 1.00 96.56 86 THR A C 1
ATOM 711 O O . THR A 1 86 ? -3.645 3.290 9.283 1.00 96.56 86 THR A O 1
ATOM 714 N N . GLY A 1 87 ? -2.190 4.438 8.021 1.00 96.69 87 GLY A N 1
ATOM 715 C CA . GLY A 1 87 ? -2.156 3.461 6.937 1.00 96.69 87 GLY A CA 1
ATOM 716 C C . GLY A 1 87 ? -0.846 3.515 6.170 1.00 96.69 87 GLY A C 1
ATOM 717 O O . GLY A 1 87 ? -0.345 4.601 5.887 1.00 96.69 87 GLY A O 1
ATOM 718 N N . SER A 1 88 ? -0.311 2.336 5.855 1.00 97.38 88 SER A N 1
ATOM 719 C CA . SER A 1 88 ? 0.895 2.154 5.049 1.00 97.38 88 SER A CA 1
ATOM 720 C C . SER A 1 88 ? 0.512 1.959 3.586 1.00 97.38 88 SER A C 1
ATOM 722 O O . SER A 1 88 ? -0.345 1.129 3.276 1.00 97.38 88 SER A O 1
ATOM 724 N N . VAL A 1 89 ? 1.113 2.736 2.693 1.00 97.31 89 VAL A N 1
ATOM 725 C CA . VAL A 1 89 ? 0.882 2.650 1.251 1.00 97.31 89 VAL A CA 1
ATOM 726 C C . VAL A 1 89 ? 1.897 1.703 0.615 1.00 97.31 89 VAL A C 1
ATOM 728 O O . VAL A 1 89 ? 3.100 1.954 0.674 1.00 97.31 89 VAL A O 1
ATOM 731 N N . ASP A 1 90 ? 1.395 0.665 -0.061 1.00 97.50 90 ASP A N 1
ATOM 732 C CA . ASP A 1 90 ? 2.215 -0.387 -0.676 1.00 97.50 90 ASP A CA 1
ATOM 733 C C . ASP A 1 90 ? 3.240 0.159 -1.685 1.00 97.50 90 ASP A C 1
ATOM 735 O O . ASP A 1 90 ? 4.408 -0.244 -1.672 1.00 97.50 90 ASP A O 1
ATOM 739 N N . PHE A 1 91 ? 2.797 1.064 -2.567 1.00 97.50 91 PHE A N 1
ATOM 740 C CA . PHE A 1 91 ? 3.589 1.601 -3.671 1.00 97.50 91 PHE A CA 1
ATOM 741 C C . PHE A 1 91 ? 3.155 3.022 -4.049 1.00 97.50 91 PHE A C 1
ATOM 743 O O . PHE A 1 91 ? 1.961 3.338 -4.076 1.00 97.50 91 PHE A O 1
ATOM 750 N N . ILE A 1 92 ? 4.114 3.883 -4.394 1.00 98.00 92 ILE A N 1
ATOM 751 C CA . ILE A 1 92 ? 3.846 5.215 -4.946 1.00 98.00 92 ILE A CA 1
ATOM 752 C C . ILE A 1 92 ? 4.563 5.338 -6.288 1.00 98.00 92 ILE A C 1
ATOM 754 O O . ILE A 1 92 ? 5.787 5.320 -6.367 1.00 98.00 92 ILE A O 1
ATOM 758 N N . ASP A 1 93 ? 3.770 5.490 -7.340 1.00 95.19 93 ASP A N 1
ATOM 759 C CA . ASP A 1 93 ? 4.205 5.631 -8.723 1.00 95.19 93 ASP A CA 1
ATOM 760 C C . ASP A 1 93 ? 4.475 7.106 -9.052 1.00 95.19 93 ASP A C 1
ATOM 762 O O . ASP A 1 93 ? 3.579 7.954 -8.926 1.00 95.19 93 ASP A O 1
ATOM 766 N N . ALA A 1 94 ? 5.699 7.408 -9.490 1.00 94.75 94 ALA A N 1
ATOM 767 C CA . ALA A 1 94 ? 6.066 8.726 -9.992 1.00 94.75 94 ALA A CA 1
ATOM 768 C C . ALA A 1 94 ? 5.288 9.098 -11.268 1.00 94.75 94 ALA A C 1
ATOM 770 O O . ALA A 1 94 ? 4.849 10.241 -11.409 1.00 94.75 94 ALA A O 1
ATOM 771 N N . GLY A 1 95 ? 5.071 8.126 -12.159 1.00 86.50 95 GLY A N 1
ATOM 772 C CA . GLY A 1 95 ? 4.376 8.263 -13.434 1.00 86.50 95 GLY A CA 1
ATOM 773 C C . GLY A 1 95 ? 4.876 9.424 -14.302 1.00 86.50 95 GLY A C 1
ATOM 774 O O . GLY A 1 95 ? 5.962 9.967 -14.117 1.00 86.50 95 GLY A O 1
ATOM 775 N N . TYR A 1 96 ? 4.033 9.843 -15.247 1.00 83.75 96 TYR A N 1
ATOM 776 C CA . TYR A 1 96 ? 4.237 11.054 -16.064 1.00 83.75 96 TYR A CA 1
ATOM 777 C C . TYR A 1 96 ? 3.403 12.248 -15.581 1.00 83.75 96 TYR A C 1
ATOM 779 O O . TYR A 1 96 ? 3.257 13.255 -16.270 1.00 83.75 96 TYR A O 1
ATOM 787 N N . SER A 1 97 ? 2.781 12.118 -14.414 1.00 86.12 97 SER A N 1
ATOM 788 C CA . SER A 1 97 ? 1.851 13.103 -13.881 1.00 86.12 97 SER A CA 1
ATOM 789 C C . SER A 1 97 ? 2.566 14.077 -12.934 1.00 86.12 97 SER A C 1
ATOM 791 O O . SER A 1 97 ? 3.484 13.672 -12.226 1.00 86.12 97 SER A O 1
ATOM 793 N N . PRO A 1 98 ? 2.114 15.344 -12.827 1.00 90.25 98 PRO A N 1
ATOM 794 C CA . PRO A 1 98 ? 2.700 16.317 -11.898 1.00 90.25 98 PRO A CA 1
ATOM 795 C C . PRO A 1 98 ? 2.550 15.921 -10.421 1.00 90.25 98 PRO A C 1
ATOM 797 O O . PRO A 1 98 ? 3.264 16.440 -9.567 1.00 90.25 98 PRO A O 1
ATOM 800 N N . ARG A 1 99 ? 1.607 15.027 -10.109 1.00 96.38 99 ARG A N 1
ATOM 801 C CA . ARG A 1 99 ? 1.467 14.406 -8.789 1.00 96.38 99 ARG A CA 1
ATOM 802 C C . ARG A 1 99 ? 1.619 12.897 -8.895 1.00 96.38 99 ARG A C 1
ATOM 804 O O . ARG A 1 99 ? 1.157 12.295 -9.868 1.00 96.38 99 ARG A O 1
ATOM 811 N N . TYR A 1 100 ? 2.214 12.311 -7.870 1.00 97.50 100 TYR A N 1
ATOM 812 C CA . TYR A 1 100 ? 2.428 10.880 -7.744 1.00 97.50 100 TYR A CA 1
ATOM 813 C C . TYR A 1 100 ? 1.131 10.155 -7.426 1.00 97.50 100 TYR A C 1
ATOM 815 O O . TYR A 1 100 ? 0.209 10.708 -6.818 1.00 97.50 100 TYR A O 1
ATOM 823 N N . ARG A 1 101 ? 1.055 8.900 -7.851 1.00 97.31 101 ARG A N 1
ATOM 824 C CA . ARG A 1 101 ? -0.131 8.067 -7.700 1.00 97.31 101 ARG A CA 1
ATOM 825 C C . ARG A 1 101 ? 0.146 6.959 -6.697 1.00 97.31 101 ARG A C 1
ATOM 827 O O . ARG A 1 101 ? 1.052 6.155 -6.875 1.00 97.31 101 ARG A O 1
ATOM 834 N N . MET A 1 102 ? -0.674 6.900 -5.657 1.00 97.56 102 MET A N 1
ATOM 835 C CA . MET A 1 102 ? -0.680 5.764 -4.744 1.00 97.56 102 MET A CA 1
ATOM 836 C C . MET A 1 102 ? -1.241 4.526 -5.452 1.00 97.56 102 MET A C 1
ATOM 838 O O . MET A 1 102 ? -2.235 4.615 -6.178 1.00 97.56 102 MET A O 1
ATOM 842 N N . THR A 1 103 ? -0.600 3.385 -5.226 1.00 98.12 103 THR A N 1
ATOM 843 C CA . THR A 1 103 ? -1.015 2.084 -5.738 1.00 98.12 103 THR A CA 1
ATOM 844 C C . THR A 1 103 ? -1.052 1.069 -4.603 1.00 98.12 103 THR A C 1
ATOM 846 O O . THR A 1 103 ? -0.066 0.857 -3.905 1.00 98.12 103 THR A O 1
ATOM 849 N N . GLU A 1 104 ? -2.202 0.431 -4.433 1.00 98.06 104 GLU A N 1
ATOM 850 C CA . GLU A 1 104 ? -2.382 -0.748 -3.591 1.00 98.06 104 GLU A CA 1
ATOM 851 C C . GLU A 1 104 ? -1.949 -1.991 -4.375 1.00 98.06 104 GLU A C 1
ATOM 853 O O . GLU A 1 104 ? -2.443 -2.220 -5.481 1.00 98.06 104 GLU A O 1
ATOM 858 N N . VAL A 1 105 ? -1.076 -2.822 -3.811 1.00 98.06 105 VAL A N 1
ATOM 859 C CA . VAL A 1 105 ? -0.506 -3.986 -4.497 1.00 98.06 105 VAL A CA 1
ATOM 860 C C . VAL A 1 105 ? -1.120 -5.261 -3.944 1.00 98.06 105 VAL A C 1
ATOM 862 O O . VAL A 1 105 ? -1.186 -5.495 -2.737 1.00 98.06 105 VAL A O 1
ATOM 865 N N . LYS A 1 106 ? -1.593 -6.132 -4.833 1.00 97.75 106 LYS A N 1
ATOM 866 C CA . LYS A 1 106 ? -2.189 -7.415 -4.460 1.00 97.75 106 LYS A CA 1
ATOM 867 C C . LYS A 1 106 ? -1.639 -8.540 -5.290 1.00 97.75 106 LYS A C 1
ATOM 869 O O . LYS A 1 106 ? -1.410 -8.396 -6.480 1.00 97.75 106 LYS A O 1
ATOM 874 N N . THR A 1 107 ? -1.491 -9.698 -4.664 1.00 97.56 107 THR A N 1
ATOM 875 C CA . THR A 1 107 ? -1.154 -10.929 -5.372 1.00 97.56 107 THR A CA 1
ATOM 876 C C . THR A 1 107 ? -2.365 -11.841 -5.386 1.00 97.56 107 THR A C 1
ATOM 878 O O . THR A 1 107 ? -3.098 -11.932 -4.402 1.00 97.56 107 THR A O 1
ATOM 881 N N . ILE A 1 108 ? -2.600 -12.511 -6.507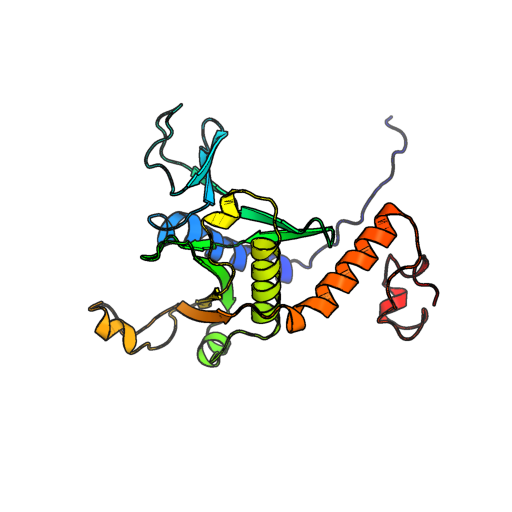 1.00 97.31 108 ILE A N 1
ATOM 882 C CA . ILE A 1 108 ? -3.803 -13.320 -6.701 1.00 97.31 108 ILE A CA 1
ATOM 883 C C . ILE A 1 108 ? -3.479 -14.555 -7.539 1.00 97.31 108 ILE A C 1
ATOM 885 O O . ILE A 1 108 ? -2.608 -14.528 -8.409 1.00 97.31 108 ILE A O 1
ATOM 889 N N . VAL A 1 109 ? -4.129 -15.678 -7.234 1.00 96.00 109 VAL A N 1
ATOM 890 C CA . VAL A 1 109 ? -3.912 -16.936 -7.959 1.00 96.00 109 VAL A CA 1
ATOM 891 C C . VAL A 1 109 ? -4.430 -16.837 -9.395 1.00 96.00 109 VAL A C 1
ATOM 893 O O . VAL A 1 109 ? -5.348 -16.074 -9.690 1.00 96.00 109 VAL A O 1
ATOM 896 N N . LYS A 1 110 ? -3.840 -17.626 -10.298 1.00 95.62 110 LYS A N 1
ATOM 897 C CA . LYS A 1 110 ? -4.081 -17.557 -11.748 1.00 95.62 110 LYS A CA 1
ATOM 898 C C . LYS A 1 110 ? -5.561 -17.629 -12.141 1.00 95.62 110 LYS A C 1
ATOM 900 O O . LYS A 1 110 ? -5.992 -16.892 -13.028 1.00 95.62 110 LYS A O 1
ATOM 905 N N . ASP A 1 111 ? -6.332 -18.507 -11.506 1.00 96.19 111 ASP A N 1
ATOM 906 C CA . ASP A 1 111 ? -7.732 -18.726 -11.882 1.00 96.19 111 ASP A CA 1
ATOM 907 C C . ASP A 1 111 ? -8.643 -17.567 -11.474 1.00 96.19 111 ASP A C 1
ATOM 909 O O . ASP A 1 111 ? -9.551 -17.210 -12.226 1.00 96.19 111 ASP A O 1
ATOM 913 N N . ASP A 1 112 ? -8.362 -16.924 -10.341 1.00 97.25 112 ASP A N 1
ATOM 914 C CA . ASP A 1 112 ? -9.094 -15.733 -9.907 1.00 97.25 112 ASP A CA 1
ATOM 915 C C . ASP A 1 112 ? -8.635 -14.494 -10.676 1.00 97.25 112 ASP A C 1
ATOM 917 O O . ASP A 1 112 ? -9.457 -13.672 -11.078 1.00 97.25 112 ASP A O 1
ATOM 921 N N . PHE A 1 113 ? -7.338 -14.399 -10.990 1.00 97.06 113 PHE A N 1
ATOM 922 C CA . PHE A 1 113 ? -6.791 -13.335 -11.830 1.00 97.06 113 PHE A CA 1
ATOM 923 C C . PHE A 1 113 ? -7.475 -13.279 -13.201 1.00 97.06 113 PHE A C 1
ATOM 925 O O . PHE A 1 113 ? -7.816 -12.199 -13.680 1.00 97.06 1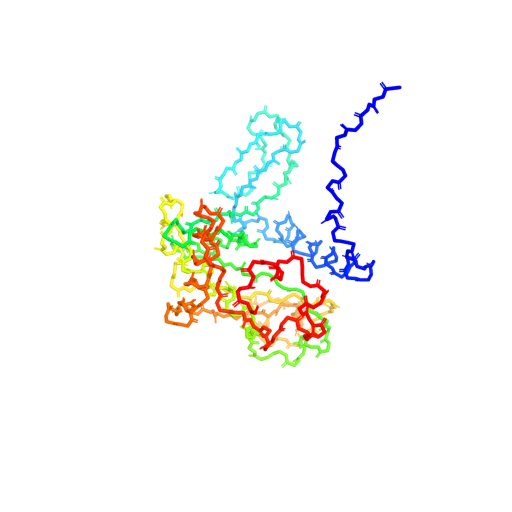13 PHE A O 1
ATOM 932 N N . LYS A 1 114 ? -7.744 -14.437 -13.822 1.00 95.88 114 LYS A N 1
ATOM 933 C CA . LYS A 1 114 ? -8.497 -14.526 -15.085 1.00 95.88 114 LYS A CA 1
ATOM 934 C C . LYS A 1 114 ? -9.899 -13.933 -14.979 1.00 95.88 114 LYS A C 1
ATOM 936 O O . LYS A 1 114 ? -10.301 -13.190 -15.869 1.00 95.88 114 LYS A O 1
ATOM 941 N N . LYS A 1 115 ? -10.612 -14.242 -13.894 1.00 97.00 115 LYS A N 1
ATOM 942 C CA . LYS A 1 115 ? -11.998 -13.809 -13.647 1.00 97.00 115 LYS A CA 1
ATOM 943 C C . LYS A 1 115 ? -12.101 -12.347 -13.212 1.00 97.00 115 LYS A C 1
ATOM 945 O O . LYS A 1 115 ? -13.181 -11.769 -13.278 1.00 97.00 115 LYS A O 1
ATOM 950 N N . LEU A 1 116 ? -10.998 -11.760 -12.752 1.00 97.62 116 LEU A N 1
ATOM 951 C CA . LEU A 1 116 ? -10.969 -10.399 -12.244 1.00 97.62 116 LEU A CA 1
ATOM 952 C C . LEU A 1 116 ? -11.281 -9.391 -13.361 1.00 97.62 116 LEU A C 1
ATOM 954 O O . LEU A 1 116 ? -10.530 -9.271 -14.331 1.00 97.62 116 LEU A O 1
ATOM 958 N N . SER A 1 117 ? -12.394 -8.676 -13.221 1.00 97.12 117 SER A N 1
ATOM 959 C CA . SER A 1 117 ? -12.843 -7.619 -14.140 1.00 97.12 117 SER A CA 1
ATOM 960 C C . SER A 1 117 ? -12.863 -6.233 -13.493 1.00 97.12 117 SER A C 1
ATOM 962 O O . SER A 1 117 ? -12.934 -5.229 -14.191 1.00 97.12 117 SER A O 1
ATOM 964 N N . MET A 1 118 ? -12.784 -6.179 -12.164 1.00 97.88 118 MET A N 1
ATOM 965 C CA . MET A 1 118 ? -12.803 -4.974 -11.340 1.00 97.88 118 MET A CA 1
ATOM 966 C C . MET A 1 118 ? -12.068 -5.265 -10.022 1.00 97.88 118 MET A C 1
ATOM 968 O O . MET A 1 118 ? -11.884 -6.442 -9.688 1.00 97.88 118 MET A O 1
ATOM 972 N N . PRO A 1 119 ? -11.651 -4.251 -9.242 1.00 98.25 119 PRO A N 1
ATOM 973 C CA . PRO A 1 119 ? -11.013 -4.515 -7.964 1.00 98.25 119 PRO A CA 1
ATOM 974 C C . PRO A 1 119 ? -12.017 -5.159 -7.001 1.00 98.25 119 PRO A C 1
ATOM 976 O O . PRO A 1 119 ? -13.182 -4.760 -6.946 1.00 98.25 119 PRO A O 1
ATOM 979 N N . LEU A 1 120 ? -11.558 -6.134 -6.210 1.00 98.12 120 LEU A N 1
ATOM 980 C CA . LEU A 1 120 ? -12.360 -6.716 -5.135 1.00 98.12 120 LEU A CA 1
ATOM 981 C C . LEU A 1 120 ? -12.833 -5.615 -4.175 1.00 98.12 120 LEU A C 1
ATOM 983 O O . LEU A 1 120 ? -12.092 -4.670 -3.894 1.00 98.12 120 LEU A O 1
ATOM 987 N N . ALA A 1 121 ? -14.059 -5.751 -3.660 1.00 97.94 121 ALA A N 1
ATOM 988 C CA . ALA A 1 121 ? -14.715 -4.713 -2.863 1.00 97.94 121 ALA A CA 1
ATOM 989 C C . ALA A 1 121 ? -13.882 -4.271 -1.646 1.00 97.94 121 ALA A C 1
ATOM 991 O O . ALA A 1 121 ? -13.751 -3.076 -1.398 1.00 97.94 121 ALA A O 1
ATOM 992 N N . GLU A 1 122 ? -13.263 -5.220 -0.938 1.00 97.62 122 GLU A N 1
ATOM 993 C CA . GLU A 1 122 ? -12.372 -4.938 0.195 1.00 97.62 122 GLU A CA 1
ATOM 994 C C . GLU A 1 122 ? -11.142 -4.126 -0.227 1.00 97.62 122 GLU A C 1
ATOM 996 O O . GLU A 1 122 ? -10.777 -3.152 0.431 1.00 97.62 122 GLU A O 1
ATOM 1001 N N . HIS A 1 123 ? -10.517 -4.488 -1.349 1.00 98.19 123 HIS A N 1
ATOM 1002 C CA . HIS A 1 123 ? -9.334 -3.788 -1.842 1.00 98.19 123 HIS A CA 1
ATOM 1003 C C . HIS A 1 123 ? -9.691 -2.369 -2.282 1.00 98.19 123 HIS A C 1
ATOM 1005 O O . HIS A 1 123 ? -9.002 -1.428 -1.904 1.00 98.19 123 HIS A O 1
ATOM 1011 N N . ARG A 1 124 ? -10.817 -2.202 -2.991 1.00 98.38 124 ARG A N 1
ATOM 1012 C CA . ARG A 1 124 ? -11.355 -0.885 -3.350 1.00 98.38 124 ARG A CA 1
ATOM 1013 C C . ARG A 1 124 ? -11.602 -0.031 -2.107 1.00 98.38 124 ARG A C 1
ATOM 1015 O O . ARG A 1 124 ? -11.197 1.127 -2.088 1.00 98.38 124 ARG A O 1
ATOM 1022 N N . LEU A 1 125 ? -12.248 -0.590 -1.082 1.00 98.19 125 LEU A N 1
ATOM 1023 C CA . LEU A 1 125 ? -12.532 0.121 0.162 1.00 98.19 125 LEU A CA 1
ATOM 1024 C C . LEU A 1 125 ? -11.241 0.556 0.870 1.00 98.19 125 LEU A C 1
ATOM 1026 O O . LEU A 1 125 ? -11.129 1.721 1.244 1.00 98.19 125 LEU A O 1
ATOM 1030 N N . ARG A 1 126 ? -10.251 -0.337 1.014 1.00 97.75 126 ARG A N 1
ATOM 1031 C CA . ARG A 1 126 ? -8.965 0.012 1.644 1.00 97.75 126 ARG A CA 1
ATOM 1032 C C . ARG A 1 126 ? -8.245 1.124 0.882 1.00 97.75 126 ARG A C 1
ATOM 1034 O O . ARG A 1 126 ? -7.802 2.089 1.496 1.00 97.75 126 ARG A O 1
ATOM 1041 N N . THR A 1 127 ? -8.213 1.056 -0.447 1.00 98.44 127 THR A N 1
ATOM 1042 C CA . THR A 1 127 ? -7.637 2.120 -1.278 1.00 98.44 127 THR A CA 1
ATOM 1043 C C . THR A 1 127 ? -8.375 3.451 -1.105 1.00 98.44 127 THR A C 1
ATOM 1045 O O . THR A 1 127 ? -7.735 4.497 -1.025 1.00 98.44 127 THR A O 1
ATOM 1048 N N . GLN A 1 128 ? -9.708 3.442 -0.982 1.00 98.44 128 GLN A N 1
ATOM 1049 C CA . GLN A 1 128 ? -10.469 4.661 -0.684 1.00 98.44 128 GLN A CA 1
ATOM 1050 C C . GLN A 1 128 ? -10.149 5.226 0.705 1.00 98.44 128 GLN A C 1
ATOM 1052 O O . GLN A 1 128 ? -10.057 6.445 0.844 1.00 98.44 128 GLN A O 1
ATOM 1057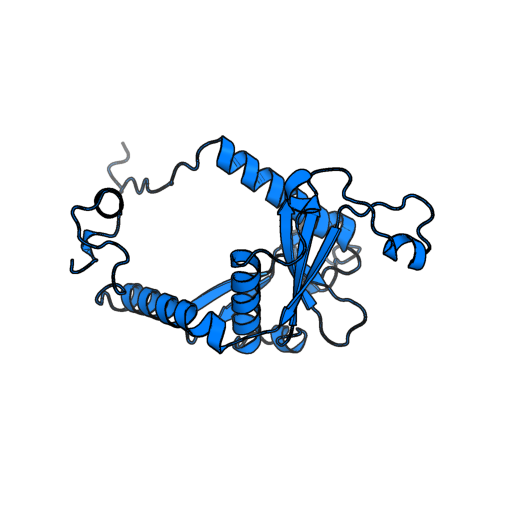 N N . ILE A 1 129 ? -9.938 4.370 1.713 1.00 98.06 129 ILE A N 1
ATOM 1058 C CA . ILE A 1 129 ? -9.503 4.805 3.047 1.00 98.06 129 ILE A CA 1
ATOM 1059 C C . ILE A 1 129 ? -8.148 5.505 2.940 1.00 98.06 129 ILE A C 1
ATOM 1061 O O . ILE A 1 129 ? -8.012 6.618 3.434 1.00 98.06 129 ILE A O 1
ATOM 1065 N N . TYR A 1 130 ? -7.172 4.922 2.239 1.00 98.25 130 TYR A N 1
ATOM 1066 C CA . TYR A 1 130 ? -5.868 5.559 2.044 1.00 98.25 130 TYR A CA 1
ATOM 1067 C C . TYR A 1 130 ? -5.951 6.891 1.286 1.00 98.25 130 TYR A C 1
ATOM 1069 O O . TYR A 1 130 ? -5.252 7.835 1.644 1.00 98.25 130 TYR A O 1
ATOM 1077 N N . LEU A 1 131 ? -6.827 7.010 0.281 1.00 98.25 131 LEU A N 1
ATOM 1078 C CA . LEU A 1 131 ? -7.076 8.291 -0.390 1.00 98.25 131 LEU A CA 1
ATOM 1079 C C . LEU A 1 131 ? -7.623 9.349 0.577 1.00 98.25 131 LEU A C 1
ATOM 1081 O O . LEU A 1 131 ? -7.220 10.507 0.497 1.00 98.25 131 LEU A O 1
ATOM 1085 N N . GLU A 1 132 ? -8.504 8.965 1.504 1.00 97.75 132 GLU A N 1
ATOM 1086 C CA . GLU A 1 132 ? -9.003 9.873 2.541 1.00 97.75 132 GLU A CA 1
ATOM 1087 C C . GLU A 1 132 ? -7.918 10.215 3.576 1.00 97.75 132 GLU A C 1
ATOM 1089 O O . GLU A 1 132 ? -7.827 11.372 3.982 1.00 97.75 132 GLU A O 1
ATOM 1094 N N . LEU A 1 133 ? -7.041 9.267 3.941 1.00 97.44 133 LEU A N 1
ATOM 1095 C CA . LEU A 1 133 ? -5.869 9.554 4.779 1.00 97.44 133 LEU A CA 1
ATOM 1096 C C . LEU A 1 133 ? -4.971 10.601 4.118 1.00 97.44 133 LEU A C 1
ATOM 1098 O O . LEU A 1 133 ? -4.663 11.609 4.738 1.00 97.44 133 LEU A O 1
ATOM 1102 N N . ILE A 1 134 ? -4.611 10.413 2.846 1.00 97.38 134 ILE A N 1
ATOM 1103 C CA . ILE A 1 134 ? -3.775 11.363 2.097 1.00 97.38 134 ILE A CA 1
ATOM 1104 C C . ILE A 1 134 ? -4.467 12.729 1.987 1.00 97.38 134 ILE A C 1
ATOM 1106 O O . ILE A 1 134 ? -3.819 13.755 2.160 1.00 97.38 134 ILE A O 1
ATOM 1110 N N . ALA A 1 135 ? -5.778 12.763 1.725 1.00 97.31 135 ALA A N 1
ATOM 1111 C CA . ALA A 1 135 ? -6.533 14.009 1.577 1.00 97.31 135 ALA A CA 1
ATOM 1112 C C . ALA A 1 135 ? -6.621 14.837 2.870 1.00 97.31 135 ALA A C 1
ATOM 1114 O O . ALA A 1 135 ? -6.782 16.057 2.804 1.00 97.31 135 ALA A O 1
ATOM 1115 N N . LYS A 1 136 ? -6.582 14.175 4.031 1.00 96.56 136 LYS A N 1
ATOM 1116 C CA . LYS A 1 136 ? -6.790 14.784 5.353 1.00 96.56 136 LYS A CA 1
ATOM 1117 C C . LYS A 1 136 ? -5.526 14.851 6.205 1.00 96.56 136 LYS A C 1
ATOM 1119 O O . LYS A 1 136 ? -5.563 15.439 7.283 1.00 96.56 136 LYS A O 1
ATOM 1124 N N . SER A 1 137 ? -4.427 14.257 5.751 1.00 96.75 137 SER A N 1
ATOM 1125 C CA . SER A 1 137 ? -3.171 14.278 6.487 1.00 96.75 137 SER A CA 1
ATOM 1126 C C . SER A 1 137 ? -2.571 15.681 6.514 1.00 96.75 137 SER A C 1
ATOM 1128 O O . SER A 1 137 ? -2.606 16.414 5.527 1.00 96.75 137 SER A O 1
ATOM 1130 N N . SER A 1 138 ? -1.963 16.039 7.643 1.00 96.19 138 SER A N 1
ATOM 1131 C CA . SER A 1 138 ? -1.132 17.239 7.778 1.00 96.19 138 SER A CA 1
ATOM 1132 C C . SER A 1 138 ? 0.287 17.047 7.229 1.00 96.19 138 SER A C 1
ATOM 1134 O O . SER A 1 138 ? 1.085 17.985 7.242 1.00 96.19 138 SER A O 1
ATOM 1136 N N . ASP A 1 139 ? 0.625 15.847 6.750 1.00 97.19 139 ASP A N 1
ATOM 1137 C CA . ASP A 1 139 ? 1.939 15.555 6.199 1.00 97.19 139 ASP A CA 1
ATOM 1138 C C . ASP A 1 139 ? 2.180 16.326 4.892 1.00 97.19 139 ASP A C 1
ATOM 1140 O O . ASP A 1 139 ? 1.473 16.151 3.896 1.00 97.19 139 ASP A O 1
ATOM 1144 N N . HIS A 1 140 ? 3.228 17.151 4.873 1.00 96.88 140 HIS A N 1
ATOM 1145 C CA . HIS A 1 140 ? 3.627 17.968 3.726 1.00 96.88 140 HIS A CA 1
ATOM 1146 C C . HIS A 1 140 ? 3.834 17.171 2.425 1.00 96.88 140 HIS A C 1
ATOM 1148 O O . HIS A 1 140 ? 3.637 17.712 1.330 1.00 96.88 140 HIS A O 1
ATOM 1154 N N . ARG A 1 141 ? 4.189 15.882 2.517 1.00 96.88 141 ARG A N 1
ATOM 1155 C CA . ARG A 1 141 ? 4.413 14.992 1.366 1.00 96.88 141 ARG A CA 1
ATOM 1156 C C . ARG A 1 141 ? 3.133 14.742 0.569 1.00 96.88 141 ARG A C 1
ATOM 1158 O O . ARG A 1 141 ? 3.203 14.524 -0.640 1.00 96.88 141 ARG A O 1
ATOM 1165 N N . THR A 1 142 ? 1.963 14.857 1.200 1.00 97.12 142 THR A N 1
ATOM 1166 C CA . THR A 1 142 ? 0.659 14.656 0.540 1.00 97.12 142 THR A CA 1
ATOM 1167 C C . THR A 1 142 ? 0.366 15.664 -0.565 1.00 97.12 142 THR A C 1
ATOM 1169 O O . THR A 1 142 ? -0.335 15.335 -1.519 1.00 97.12 142 THR A O 1
ATOM 1172 N N . SER A 1 143 ? 0.979 16.852 -0.525 1.00 96.81 143 SER A N 1
ATOM 1173 C CA . SER A 1 143 ? 0.881 17.850 -1.601 1.00 96.81 143 SER A CA 1
ATOM 1174 C C . SER A 1 143 ? 1.393 17.340 -2.957 1.00 96.81 143 SER A C 1
ATOM 1176 O O . SER A 1 143 ? 0.937 17.797 -4.009 1.00 96.81 143 SER A O 1
ATOM 1178 N N . ARG A 1 144 ? 2.307 16.359 -2.938 1.00 97.25 144 ARG A N 1
ATOM 1179 C CA . ARG A 1 144 ? 2.875 15.704 -4.125 1.00 97.25 144 ARG A CA 1
ATOM 1180 C C . ARG A 1 144 ? 2.042 14.511 -4.597 1.00 97.25 144 ARG A C 1
ATOM 1182 O O . ARG A 1 144 ? 2.356 13.959 -5.643 1.00 97.25 144 ARG A O 1
ATOM 1189 N N . LEU A 1 145 ? 1.001 14.109 -3.863 1.00 97.69 145 LEU A N 1
ATOM 1190 C CA . LEU A 1 145 ? 0.180 12.933 -4.155 1.00 97.69 145 LEU A CA 1
ATOM 1191 C C . LEU A 1 145 ? -1.179 13.302 -4.760 1.00 97.69 145 LEU A C 1
ATOM 1193 O O . LEU A 1 145 ? -1.790 14.332 -4.461 1.00 97.69 145 LEU A O 1
ATOM 1197 N N . HIS A 1 146 ? -1.693 12.417 -5.609 1.00 96.69 146 HIS A N 1
ATOM 1198 C CA . HIS A 1 146 ? -3.086 12.443 -6.041 1.00 96.69 146 HIS A CA 1
ATOM 1199 C C . HIS A 1 146 ? -3.993 11.913 -4.936 1.00 96.69 146 HIS A C 1
ATOM 1201 O O . HIS A 1 146 ? -4.078 10.712 -4.710 1.00 96.69 146 HIS A O 1
ATOM 1207 N N . ALA A 1 147 ? -4.734 12.813 -4.295 1.00 96.81 147 ALA A N 1
ATOM 1208 C CA . ALA A 1 147 ? -5.746 12.445 -3.305 1.00 96.81 147 ALA A CA 1
ATOM 1209 C C . ALA A 1 147 ? -7.115 12.095 -3.930 1.00 96.81 147 ALA A C 1
ATOM 1211 O O . ALA A 1 147 ? -8.006 11.614 -3.243 1.00 96.81 147 ALA A O 1
ATOM 1212 N N . GLY A 1 148 ? -7.325 12.356 -5.226 1.00 97.56 148 GLY A N 1
ATOM 1213 C CA . GLY A 1 148 ? -8.605 12.090 -5.901 1.00 97.56 148 GLY A CA 1
ATOM 1214 C C . GLY A 1 148 ? -8.736 10.679 -6.477 1.00 97.56 148 GLY A C 1
ATOM 1215 O O . GLY A 1 148 ? -9.848 10.177 -6.624 1.00 97.56 148 GLY A O 1
ATOM 1216 N N . LYS A 1 149 ? -7.608 10.043 -6.803 1.00 97.25 149 LYS A N 1
ATOM 1217 C CA . LYS A 1 149 ? -7.559 8.740 -7.467 1.00 97.25 149 LYS A CA 1
ATOM 1218 C C . LYS A 1 149 ? -6.298 7.978 -7.083 1.00 97.25 149 LYS A C 1
ATOM 1220 O O . LYS A 1 149 ? -5.233 8.575 -6.938 1.00 97.25 149 LYS A O 1
ATOM 1225 N N . ALA A 1 150 ? -6.429 6.668 -6.982 1.00 97.88 150 ALA A N 1
ATOM 1226 C CA . ALA A 1 150 ? -5.342 5.720 -6.785 1.00 97.88 150 ALA A CA 1
ATOM 1227 C C . ALA A 1 150 ? -5.562 4.510 -7.695 1.00 97.88 150 ALA A C 1
ATOM 1229 O O . ALA A 1 150 ? -6.584 4.413 -8.379 1.00 97.88 150 ALA A O 1
ATOM 1230 N N . SER A 1 151 ? -4.607 3.593 -7.691 1.00 98.12 151 SER A N 1
ATOM 1231 C CA . SER A 1 151 ? -4.710 2.332 -8.413 1.00 98.12 151 SER A CA 1
ATOM 1232 C C . SER A 1 151 ? -4.724 1.143 -7.459 1.00 98.12 151 SER A C 1
ATOM 1234 O O . SER A 1 151 ? -4.154 1.191 -6.372 1.00 98.12 151 SER A O 1
ATOM 1236 N N . VAL A 1 152 ? -5.347 0.049 -7.888 1.00 98.56 152 VAL A N 1
ATOM 1237 C CA . VAL A 1 152 ? -5.124 -1.287 -7.329 1.00 98.56 152 VAL A CA 1
ATOM 1238 C C . VAL A 1 152 ? -4.443 -2.123 -8.402 1.00 98.56 152 VAL A C 1
ATOM 1240 O O . VAL A 1 152 ? -5.045 -2.396 -9.442 1.00 98.56 152 VAL A O 1
ATOM 1243 N N . LEU A 1 153 ? -3.203 -2.527 -8.145 1.00 98.12 153 LEU A N 1
ATOM 1244 C CA . LEU A 1 153 ? -2.397 -3.372 -9.014 1.00 98.12 153 LEU A CA 1
ATOM 1245 C C . LEU A 1 153 ? -2.452 -4.820 -8.526 1.00 98.12 153 LEU A C 1
ATOM 1247 O O . LEU A 1 153 ? -1.974 -5.150 -7.442 1.00 98.12 153 LEU A O 1
ATOM 1251 N N . TYR A 1 154 ? -3.005 -5.698 -9.351 1.00 98.12 154 TYR A N 1
ATOM 1252 C CA . TYR A 1 154 ? -2.988 -7.137 -9.132 1.00 98.12 154 TYR A CA 1
ATOM 1253 C C . TYR A 1 154 ? -1.836 -7.775 -9.899 1.00 98.12 154 TYR A C 1
ATOM 1255 O O . TYR A 1 154 ? -1.728 -7.602 -11.110 1.00 98.12 154 TYR A O 1
ATOM 1263 N N . ILE A 1 155 ? -1.039 -8.571 -9.193 1.00 97.62 155 ILE A N 1
ATOM 1264 C CA . ILE A 1 155 ? 0.044 -9.401 -9.710 1.00 97.62 155 ILE A CA 1
ATOM 1265 C C . ILE A 1 155 ? -0.415 -10.862 -9.672 1.00 97.62 155 ILE A C 1
ATOM 1267 O O . ILE A 1 155 ? -0.735 -11.420 -8.615 1.00 97.62 155 ILE A O 1
ATOM 1271 N N . CYS A 1 156 ? -0.457 -11.500 -10.835 1.00 96.81 156 CYS A N 1
ATOM 1272 C CA . CYS A 1 156 ? -0.778 -12.912 -10.963 1.00 96.81 156 CYS A CA 1
ATOM 1273 C C . CYS A 1 156 ? 0.343 -13.779 -10.370 1.00 96.81 156 CYS A C 1
ATOM 1275 O O . CYS A 1 156 ? 1.507 -13.644 -10.736 1.00 96.81 156 CYS A O 1
ATOM 1277 N N . LYS A 1 157 ? -0.008 -14.764 -9.533 1.00 94.75 157 LYS A N 1
ATOM 1278 C CA . LYS A 1 157 ? 0.895 -15.848 -9.098 1.00 94.75 157 LYS A CA 1
ATOM 1279 C C . LYS A 1 157 ? 1.059 -16.891 -10.215 1.00 94.75 157 LYS A C 1
ATOM 1281 O O . LYS A 1 157 ? 0.662 -18.045 -10.076 1.00 94.75 157 LYS A O 1
ATOM 1286 N N . GLY A 1 158 ? 1.540 -16.450 -11.374 1.00 92.19 158 GLY A N 1
ATOM 1287 C CA . GLY A 1 158 ? 1.700 -17.242 -12.590 1.00 92.19 158 GLY A CA 1
ATOM 1288 C C . GLY A 1 158 ? 1.945 -16.350 -13.807 1.00 92.19 158 GLY A C 1
ATOM 1289 O O . GLY A 1 158 ? 2.128 -15.149 -13.670 1.00 92.19 158 GLY A O 1
ATOM 1290 N N . TYR A 1 159 ? 1.883 -16.931 -15.003 1.00 90.81 159 TYR A N 1
ATOM 1291 C CA . TYR A 1 159 ? 2.225 -16.251 -16.262 1.00 90.81 159 TYR A CA 1
ATOM 1292 C C . TYR A 1 159 ? 1.317 -15.078 -16.670 1.00 90.81 159 TYR A C 1
ATOM 1294 O O . TYR A 1 159 ? 1.619 -14.362 -17.617 1.00 90.81 159 TYR A O 1
ATOM 1302 N N . GLY A 1 160 ? 0.174 -14.909 -16.001 1.00 92.44 160 GLY A N 1
ATOM 1303 C CA . GLY A 1 160 ? -0.815 -13.901 -16.364 1.00 92.44 160 GLY A CA 1
ATOM 1304 C C . GLY A 1 160 ? -1.851 -14.365 -17.387 1.00 92.44 160 GLY A C 1
ATOM 1305 O O . GLY A 1 160 ? -2.143 -15.562 -17.515 1.00 92.44 160 GLY A O 1
ATOM 1306 N N . VAL A 1 161 ? -2.459 -13.397 -18.074 1.00 92.62 161 VAL A N 1
ATOM 1307 C CA . VAL A 1 161 ? -3.498 -13.602 -19.099 1.00 92.62 161 VAL A CA 1
ATOM 1308 C C . VAL A 1 161 ? -3.184 -12.810 -20.347 1.00 92.62 161 VAL A C 1
ATOM 1310 O O . VAL A 1 161 ? -2.384 -11.882 -20.293 1.00 92.62 161 VAL A O 1
ATOM 1313 N N . SER A 1 162 ? -3.804 -13.188 -21.467 1.00 90.62 162 SER A N 1
ATOM 1314 C CA . SER A 1 162 ? -3.611 -12.432 -22.694 1.00 90.62 162 SER A CA 1
ATOM 1315 C C . SER A 1 162 ? -4.123 -11.005 -22.512 1.00 90.62 162 SER A C 1
ATOM 1317 O O . SER A 1 162 ? -5.250 -10.811 -22.056 1.00 90.62 162 SER A O 1
ATOM 1319 N N . ASP A 1 163 ? -3.279 -10.038 -22.845 1.00 88.00 163 ASP A N 1
ATOM 1320 C CA . ASP A 1 163 ? -3.565 -8.617 -22.783 1.00 88.00 163 ASP A CA 1
ATOM 1321 C C . ASP A 1 163 ? -3.284 -8.006 -24.166 1.00 88.00 163 ASP A C 1
ATOM 1323 O O . ASP A 1 163 ? -2.121 -7.919 -24.579 1.00 88.00 163 ASP A O 1
ATOM 1327 N N . PRO A 1 164 ? -4.329 -7.631 -24.925 1.00 83.81 164 PRO A N 1
ATOM 1328 C CA . PRO A 1 164 ? -4.157 -7.091 -26.267 1.00 83.81 164 PRO A CA 1
ATOM 1329 C C . PRO A 1 164 ? -3.435 -5.738 -26.263 1.00 83.81 164 PRO A C 1
ATOM 1331 O O . PRO A 1 164 ? -2.784 -5.417 -27.257 1.00 83.81 164 PRO A O 1
ATOM 1334 N N . THR A 1 165 ? -3.485 -4.991 -25.153 1.00 84.38 165 THR A N 1
ATOM 1335 C CA . THR A 1 165 ? -2.865 -3.662 -25.046 1.00 84.38 165 THR A CA 1
ATOM 1336 C C . THR A 1 165 ? -1.339 -3.738 -25.073 1.00 84.38 165 THR A C 1
ATOM 1338 O O . THR A 1 165 ? -0.687 -2.819 -25.554 1.00 84.38 165 THR A O 1
ATOM 1341 N N . ILE A 1 166 ? -0.739 -4.871 -24.681 1.00 83.69 166 ILE A N 1
ATOM 1342 C CA . ILE A 1 166 ? 0.721 -5.065 -24.728 1.00 83.69 166 ILE A CA 1
ATOM 1343 C C . ILE A 1 166 ? 1.278 -4.879 -26.146 1.00 83.69 166 ILE A C 1
ATOM 1345 O O . ILE A 1 166 ? 2.360 -4.314 -26.319 1.00 83.69 166 ILE A O 1
ATOM 1349 N N . LYS A 1 167 ? 0.528 -5.303 -27.173 1.00 78.75 167 LYS A N 1
ATOM 1350 C CA . LYS A 1 167 ? 0.931 -5.090 -28.571 1.00 78.75 167 LYS A CA 1
ATOM 1351 C C . LYS A 1 167 ? 0.983 -3.611 -28.934 1.00 78.75 167 LYS A C 1
ATOM 1353 O O . LYS A 1 167 ? 1.842 -3.217 -29.714 1.00 78.75 167 LYS A O 1
ATOM 1358 N N . GLU A 1 168 ? 0.076 -2.811 -28.380 1.00 83.31 168 GLU A N 1
ATOM 1359 C CA . GLU A 1 168 ? 0.014 -1.365 -28.618 1.00 83.31 168 GLU A CA 1
ATOM 1360 C C . GLU A 1 168 ? 1.251 -0.662 -28.043 1.00 83.31 168 GLU A C 1
ATOM 1362 O O . GLU A 1 168 ? 1.737 0.303 -28.626 1.00 83.31 168 GLU A O 1
ATOM 1367 N N . TYR A 1 169 ? 1.825 -1.206 -26.964 1.00 80.75 169 TYR A N 1
ATOM 1368 C CA . TYR A 1 169 ? 3.078 -0.735 -26.367 1.00 80.75 169 TYR A CA 1
ATOM 1369 C C . TYR A 1 169 ? 4.346 -1.262 -27.061 1.00 80.75 169 TYR A C 1
ATOM 1371 O O . TYR A 1 169 ? 5.453 -0.950 -26.627 1.00 80.75 169 TYR A O 1
ATOM 1379 N N . GLY A 1 170 ? 4.218 -2.047 -28.137 1.00 79.94 170 GLY A N 1
ATOM 1380 C CA . GLY A 1 170 ? 5.356 -2.510 -28.938 1.00 79.94 170 GLY A CA 1
ATOM 1381 C C . GLY A 1 170 ? 6.233 -3.575 -28.271 1.00 79.94 170 GLY A C 1
ATOM 1382 O O . GLY A 1 170 ? 7.334 -3.836 -28.755 1.00 79.94 170 GLY A O 1
ATOM 1383 N N . ILE A 1 171 ? 5.763 -4.209 -27.192 1.00 81.00 171 ILE A N 1
ATOM 1384 C CA . ILE A 1 171 ? 6.476 -5.311 -26.534 1.00 81.00 171 ILE A CA 1
ATOM 1385 C C . ILE A 1 171 ? 6.308 -6.557 -27.413 1.00 81.00 171 ILE A C 1
ATOM 1387 O O . ILE A 1 171 ? 5.215 -7.115 -27.532 1.00 81.00 171 ILE A O 1
ATOM 1391 N N . GLN A 1 172 ? 7.385 -6.954 -28.092 1.00 73.19 172 GLN A N 1
ATOM 1392 C CA . GLN A 1 172 ? 7.366 -8.009 -29.117 1.00 73.19 172 GLN A CA 1
ATOM 1393 C C . GLN A 1 172 ? 7.246 -9.410 -28.520 1.00 73.19 172 GLN A C 1
ATOM 1395 O O . GLN A 1 172 ? 6.851 -10.360 -29.195 1.00 73.19 172 GLN A O 1
ATOM 1400 N N . ASP A 1 173 ? 7.606 -9.516 -27.252 1.00 68.06 173 ASP A N 1
ATOM 1401 C CA . ASP A 1 173 ? 8.024 -10.742 -26.626 1.00 68.06 173 ASP A CA 1
ATOM 1402 C C . ASP A 1 173 ? 6.808 -11.646 -26.458 1.00 68.06 173 ASP A C 1
ATOM 1404 O O . ASP A 1 173 ? 6.885 -12.811 -26.847 1.00 68.06 173 ASP A O 1
ATOM 1408 N N . GLN A 1 174 ? 5.679 -11.140 -25.921 1.00 68.31 174 GLN A N 1
ATOM 1409 C CA . GLN A 1 174 ? 4.485 -11.944 -25.610 1.00 68.31 174 GLN A CA 1
ATOM 1410 C C . GLN A 1 174 ? 3.196 -11.127 -25.442 1.00 68.31 174 GLN A C 1
ATOM 1412 O O . GLN A 1 174 ? 3.202 -10.032 -24.902 1.00 68.31 174 GLN A O 1
ATOM 1417 N N . GLN A 1 175 ? 2.049 -11.717 -25.803 1.00 85.62 175 GLN A N 1
ATOM 1418 C CA . GLN A 1 175 ? 0.713 -11.116 -25.640 1.00 85.62 175 GLN A CA 1
ATOM 1419 C C . GLN A 1 175 ? 0.131 -11.289 -24.225 1.00 85.62 175 GLN A C 1
ATOM 1421 O O . GLN A 1 175 ? -1.090 -11.283 -24.094 1.00 85.62 175 GLN A O 1
ATOM 1426 N N . PHE A 1 176 ? 0.947 -11.549 -23.198 1.00 90.81 176 PHE A N 1
ATOM 1427 C CA . PHE A 1 176 ? 0.483 -11.910 -21.852 1.00 90.81 176 PHE A CA 1
ATOM 1428 C C . PHE A 1 176 ? 0.979 -10.918 -20.802 1.00 90.81 176 PHE A C 1
ATOM 1430 O O . PHE A 1 176 ? 2.163 -10.602 -20.764 1.00 90.81 176 PHE A O 1
ATOM 1437 N N . SER A 1 177 ? 0.075 -10.482 -19.922 1.00 92.50 177 SER A N 1
ATOM 1438 C CA . SER A 1 177 ? 0.387 -9.627 -18.778 1.00 92.50 177 SER A CA 1
ATOM 1439 C C . SER A 1 177 ? 0.160 -10.377 -17.466 1.00 92.50 177 SER A C 1
ATOM 1441 O O . SER A 1 177 ? -0.946 -10.896 -17.251 1.00 92.50 177 SER A O 1
ATOM 1443 N N . PRO A 1 178 ? 1.136 -10.400 -16.539 1.00 95.12 178 PRO A N 1
ATOM 1444 C CA . PRO A 1 178 ? 0.902 -10.819 -15.163 1.00 95.12 178 PRO A CA 1
ATOM 1445 C C . PRO A 1 178 ? 0.245 -9.711 -14.324 1.00 95.12 178 PRO A C 1
ATOM 1447 O O . PRO A 1 178 ? -0.003 -9.935 -13.140 1.00 95.12 178 PRO A O 1
ATOM 1450 N N . PHE A 1 179 ? -0.054 -8.547 -14.911 1.00 95.62 179 PHE A N 1
ATOM 1451 C CA . PHE A 1 179 ? -0.570 -7.373 -14.217 1.00 95.62 179 PHE A CA 1
ATOM 1452 C C . PHE A 1 179 ? -1.992 -7.022 -14.656 1.00 95.62 179 PHE A C 1
ATOM 1454 O O . PHE A 1 179 ? -2.326 -7.074 -15.837 1.00 95.62 179 PHE A O 1
ATOM 1461 N N . LYS A 1 180 ? -2.835 -6.643 -13.694 1.00 96.31 180 LYS A N 1
ATOM 1462 C CA . LYS A 1 180 ? -4.112 -5.956 -13.935 1.00 96.31 180 LYS A CA 1
ATOM 1463 C C . LYS A 1 180 ? -4.186 -4.751 -13.018 1.00 96.31 180 LYS A C 1
ATOM 1465 O O . LYS A 1 180 ? -4.081 -4.905 -11.803 1.00 96.31 180 LYS A O 1
ATOM 1470 N N . GLU A 1 181 ? -4.387 -3.574 -13.588 1.00 96.38 181 GLU A N 1
ATOM 1471 C CA . GLU A 1 181 ? -4.505 -2.327 -12.840 1.00 96.38 181 GLU A CA 1
ATOM 1472 C C . GLU A 1 181 ? -5.935 -1.793 -12.936 1.00 96.38 181 GLU A C 1
ATOM 1474 O O . GLU A 1 181 ? -6.527 -1.752 -14.013 1.00 96.38 181 GLU A O 1
ATOM 1479 N N . TYR A 1 182 ? -6.490 -1.368 -11.803 1.00 97.94 182 TYR A N 1
ATOM 1480 C CA . TYR A 1 182 ? -7.795 -0.719 -11.752 1.00 97.94 182 TYR A CA 1
ATOM 1481 C C . TYR A 1 182 ? -7.702 0.616 -11.038 1.00 97.94 182 TYR A C 1
ATOM 1483 O O . TYR A 1 182 ? -7.182 0.692 -9.926 1.00 97.94 182 TYR A O 1
ATOM 1491 N N . VAL A 1 183 ? -8.272 1.654 -11.643 1.00 97.88 183 VAL A N 1
ATOM 1492 C CA . VAL A 1 183 ? -8.373 2.972 -11.016 1.00 97.88 183 VAL A CA 1
ATOM 1493 C C . VAL A 1 183 ? -9.498 2.966 -9.982 1.00 97.88 183 VAL A C 1
ATOM 1495 O O . VAL A 1 183 ? -10.602 2.480 -10.231 1.00 97.88 183 VAL A O 1
ATOM 1498 N N . VAL A 1 184 ? -9.215 3.530 -8.813 1.00 98.44 184 VAL A N 1
ATOM 1499 C CA . VAL A 1 184 ? -10.169 3.755 -7.730 1.00 98.44 184 VAL A CA 1
ATOM 1500 C C . VAL A 1 184 ? -10.244 5.248 -7.454 1.00 98.44 184 VAL A C 1
ATOM 1502 O O . VAL A 1 184 ? -9.248 5.884 -7.112 1.00 98.44 184 VAL A O 1
ATOM 1505 N N . GLU A 1 185 ? -11.444 5.802 -7.578 1.00 98.44 185 GLU A N 1
ATOM 1506 C CA . GLU A 1 185 ? -11.729 7.192 -7.232 1.00 98.44 185 GLU A CA 1
ATOM 1507 C C . GLU A 1 185 ? -12.070 7.330 -5.747 1.00 98.44 185 GLU A C 1
ATOM 1509 O O . GLU A 1 185 ? -12.704 6.448 -5.145 1.00 98.44 185 GLU A O 1
ATOM 1514 N N . ARG A 1 186 ? -11.656 8.456 -5.157 1.00 98.25 186 ARG A N 1
ATOM 1515 C CA . ARG A 1 186 ? -11.970 8.791 -3.768 1.00 98.25 186 ARG A CA 1
ATOM 1516 C C . ARG A 1 186 ? -13.475 8.987 -3.618 1.00 98.25 186 ARG A C 1
ATOM 1518 O O . ARG A 1 186 ? -14.089 9.754 -4.353 1.00 98.25 186 ARG A O 1
ATOM 1525 N N . ASN A 1 187 ? -14.050 8.342 -2.610 1.00 98.25 187 ASN A N 1
ATOM 1526 C CA . ASN A 1 187 ? -15.437 8.536 -2.214 1.00 98.25 187 ASN A CA 1
ATOM 1527 C C . ASN A 1 187 ? -15.506 8.639 -0.687 1.00 98.25 187 ASN A C 1
ATOM 1529 O O . ASN A 1 187 ? -15.487 7.625 0.008 1.00 98.25 187 ASN A O 1
ATOM 1533 N N . THR A 1 188 ? -15.559 9.871 -0.177 1.00 97.38 188 THR A N 1
ATOM 1534 C CA . THR A 1 188 ? -15.573 10.147 1.267 1.00 97.38 188 THR A CA 1
ATOM 1535 C C . THR A 1 188 ? -16.798 9.544 1.951 1.00 97.38 188 THR A C 1
ATOM 1537 O O . THR A 1 188 ? -16.669 8.955 3.021 1.00 97.38 188 THR A O 1
ATOM 1540 N N . GLU A 1 189 ? -17.972 9.602 1.318 1.00 97.88 189 GLU A N 1
ATOM 1541 C CA . GLU A 1 189 ? -19.206 9.061 1.900 1.00 97.88 189 GLU A CA 1
ATOM 1542 C C . GLU A 1 189 ? -19.149 7.538 2.059 1.00 97.88 189 GLU A C 1
ATOM 1544 O O . GLU A 1 189 ? -19.621 7.002 3.060 1.00 97.88 189 GLU A O 1
ATOM 1549 N N . ALA A 1 190 ? -18.512 6.831 1.119 1.00 96.75 190 ALA A N 1
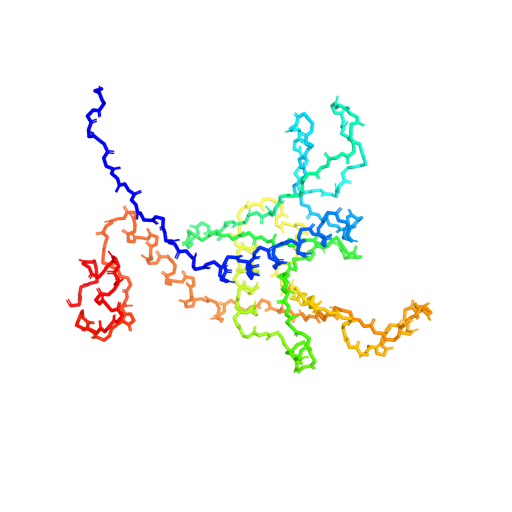ATOM 1550 C CA . ALA A 1 190 ? -18.362 5.379 1.193 1.00 96.75 190 ALA A CA 1
ATOM 1551 C C . ALA A 1 190 ? -17.462 4.925 2.358 1.00 96.75 190 ALA A C 1
ATOM 1553 O O . ALA A 1 190 ? -17.713 3.877 2.954 1.00 96.75 190 ALA A O 1
ATOM 1554 N N . VAL A 1 191 ? -16.425 5.700 2.699 1.00 97.69 191 VAL A N 1
ATOM 1555 C CA . VAL A 1 191 ? -15.472 5.342 3.768 1.00 97.69 191 VAL A CA 1
ATOM 1556 C C . VAL A 1 191 ? -15.863 5.883 5.139 1.00 97.69 191 VAL A C 1
ATOM 1558 O O . VAL A 1 191 ? -15.432 5.333 6.153 1.00 97.69 191 VAL A O 1
ATOM 1561 N N . LYS A 1 192 ? -16.706 6.919 5.197 1.00 96.81 192 LYS A N 1
ATOM 1562 C CA . LYS A 1 192 ? -17.106 7.594 6.438 1.00 96.81 192 LYS A CA 1
ATOM 1563 C C . LYS A 1 192 ? -17.593 6.639 7.540 1.00 96.81 192 LYS A C 1
ATOM 1565 O O . LYS A 1 192 ? -17.078 6.752 8.650 1.00 96.81 192 LYS A O 1
ATOM 1570 N N . PRO A 1 193 ? -18.469 5.641 7.286 1.00 95.94 193 PRO A N 1
ATOM 1571 C CA . PRO A 1 193 ? -18.900 4.717 8.339 1.00 95.94 193 PRO A CA 1
ATOM 1572 C C . PRO A 1 193 ? -17.756 3.898 8.956 1.00 95.94 193 PRO A C 1
ATOM 1574 O O . PRO A 1 193 ? -17.835 3.498 10.115 1.00 95.94 193 PRO A O 1
ATOM 1577 N N . TYR A 1 194 ? -16.695 3.627 8.191 1.00 95.50 194 TYR A N 1
ATOM 1578 C CA . TYR A 1 194 ? -15.520 2.897 8.669 1.00 95.50 194 TYR A CA 1
ATOM 1579 C C . TYR A 1 194 ? -14.602 3.800 9.494 1.00 95.50 194 TYR A C 1
ATOM 1581 O O . TYR A 1 194 ? -14.091 3.371 10.527 1.00 95.50 194 TYR A O 1
ATOM 1589 N N . LEU A 1 195 ? -14.430 5.052 9.064 1.00 95.38 195 LEU A N 1
ATOM 1590 C CA . LEU A 1 195 ? -13.624 6.044 9.773 1.00 95.38 195 LEU A CA 1
ATOM 1591 C C . LEU A 1 195 ? -14.249 6.435 11.116 1.00 95.38 195 LEU A C 1
ATOM 1593 O O . LEU A 1 195 ? -13.542 6.466 12.119 1.00 95.38 195 LEU A O 1
ATOM 1597 N N . GLU A 1 196 ? -15.567 6.637 11.175 1.00 94.31 196 GLU A N 1
ATOM 1598 C CA . GLU A 1 196 ? -16.260 6.923 12.441 1.00 94.31 196 GLU A CA 1
ATOM 1599 C C . GLU A 1 196 ? -16.127 5.760 13.433 1.00 94.31 196 GLU A C 1
ATOM 1601 O O . GLU A 1 196 ? -15.793 5.970 14.597 1.00 94.31 196 GLU A O 1
ATOM 1606 N N . LYS A 1 197 ? -16.257 4.510 12.966 1.00 91.62 197 LYS A N 1
ATOM 1607 C CA . LYS A 1 197 ? -15.995 3.332 13.811 1.00 91.62 197 LYS A CA 1
ATOM 1608 C C . LYS A 1 197 ? -14.560 3.297 14.325 1.00 91.62 197 LYS A C 1
ATOM 1610 O O . LYS A 1 197 ? -14.333 2.956 15.484 1.00 91.62 197 LYS A O 1
ATOM 1615 N N . ALA A 1 198 ? -13.583 3.639 13.487 1.00 92.19 198 ALA A N 1
ATOM 1616 C CA . ALA A 1 198 ? -12.192 3.708 13.919 1.00 92.19 198 ALA A CA 1
ATOM 1617 C C . ALA A 1 198 ? -11.991 4.788 14.995 1.00 92.19 198 ALA A C 1
ATOM 1619 O O . ALA A 1 198 ? -11.362 4.527 16.020 1.00 92.19 198 ALA A O 1
ATOM 1620 N N . ARG A 1 199 ? -12.616 5.957 14.824 1.00 91.69 199 ARG A N 1
ATOM 1621 C CA . ARG A 1 199 ? -12.606 7.039 15.814 1.00 91.69 199 ARG A CA 1
ATOM 1622 C C . ARG A 1 199 ? -13.219 6.619 17.145 1.00 91.69 199 ARG A C 1
ATOM 1624 O O . ARG A 1 199 ? -12.655 6.927 18.192 1.00 91.69 199 ARG A O 1
ATOM 1631 N N . GLU A 1 200 ? -14.334 5.894 17.134 1.00 90.56 200 GLU A N 1
ATOM 1632 C CA . GLU A 1 200 ? -14.930 5.341 18.356 1.00 90.56 200 GLU A CA 1
ATOM 1633 C C . GLU A 1 200 ? -13.961 4.397 19.086 1.00 90.56 200 GLU A C 1
ATOM 1635 O O . GLU A 1 200 ? -13.830 4.473 20.308 1.00 90.56 200 GLU A O 1
ATOM 1640 N N . VAL A 1 201 ? -13.221 3.553 18.353 1.00 88.75 201 VAL A N 1
ATOM 1641 C CA . VAL A 1 201 ? -12.183 2.680 18.934 1.00 88.75 201 VAL A CA 1
ATOM 1642 C C . VAL A 1 201 ? -11.043 3.496 19.549 1.00 88.75 201 VAL A C 1
ATOM 1644 O O . VAL A 1 201 ? -10.606 3.191 20.660 1.00 88.75 201 VAL A O 1
ATOM 1647 N N . VAL A 1 202 ? -10.583 4.553 18.877 1.00 89.56 202 VAL A N 1
ATOM 1648 C CA . VAL A 1 202 ? -9.539 5.449 19.403 1.00 89.56 202 VAL A CA 1
ATOM 1649 C C . VAL A 1 202 ? -10.014 6.145 20.682 1.00 89.56 202 VAL A C 1
ATOM 1651 O O . VAL A 1 202 ? -9.307 6.149 21.692 1.00 89.56 202 VAL A O 1
ATOM 1654 N N . LEU A 1 203 ? -11.241 6.674 20.687 1.00 88.56 203 LEU A N 1
ATOM 1655 C CA . LEU A 1 203 ? -11.844 7.302 21.865 1.00 88.56 203 LEU A CA 1
ATOM 1656 C C . LEU A 1 203 ? -12.008 6.312 23.022 1.00 88.56 203 LEU A C 1
ATOM 1658 O O . LEU A 1 203 ? -11.721 6.661 24.169 1.00 88.56 203 LEU A O 1
ATOM 1662 N N . PHE A 1 204 ? -12.411 5.074 22.731 1.00 86.44 204 PHE A N 1
ATOM 1663 C CA . PHE A 1 204 ? -12.464 3.994 23.709 1.00 86.44 204 PHE A CA 1
ATOM 1664 C C . PHE A 1 204 ? -11.091 3.751 24.351 1.00 86.44 204 PHE A C 1
ATOM 1666 O O . PHE A 1 204 ? -10.982 3.741 25.578 1.00 86.44 204 PHE A O 1
ATOM 1673 N N . GLN A 1 205 ? -10.037 3.608 23.542 1.00 85.12 205 GLN A N 1
ATOM 1674 C CA . GLN A 1 205 ? -8.679 3.351 24.030 1.00 85.12 205 GLN A CA 1
ATOM 1675 C C . GLN A 1 205 ? -8.143 4.499 24.896 1.00 85.12 205 GLN A C 1
ATOM 1677 O O . GLN A 1 205 ? -7.540 4.252 25.940 1.00 85.12 205 GLN A O 1
ATOM 1682 N N . GLN A 1 206 ? -8.394 5.748 24.496 1.00 87.12 206 GLN A N 1
ATOM 1683 C CA . GLN A 1 206 ? -7.900 6.932 25.203 1.00 87.12 206 GLN A CA 1
ATOM 1684 C C . GLN A 1 206 ? -8.682 7.232 26.487 1.00 87.12 206 GLN A C 1
ATOM 1686 O O . GLN A 1 206 ? -8.093 7.573 27.511 1.00 87.12 206 GLN A O 1
ATOM 1691 N N . LYS A 1 207 ? -10.015 7.133 26.440 1.00 83.88 207 LYS A N 1
ATOM 1692 C CA . LYS A 1 207 ? -10.907 7.609 27.511 1.00 83.88 207 LYS A CA 1
ATOM 1693 C C . LYS A 1 207 ? -11.516 6.486 28.351 1.00 83.88 207 LYS A C 1
ATOM 1695 O O . LYS A 1 207 ? -12.271 6.781 29.273 1.00 83.88 207 LYS A O 1
ATOM 1700 N N . LYS A 1 208 ? -11.223 5.217 28.035 1.00 75.19 208 LYS A N 1
ATOM 1701 C CA . LYS A 1 208 ? -11.856 4.027 28.637 1.00 75.19 208 LYS A CA 1
ATOM 1702 C C . LYS A 1 208 ? -13.392 4.099 28.612 1.00 75.19 208 LYS A C 1
ATOM 1704 O O . LYS A 1 208 ? -14.051 3.724 29.578 1.00 75.19 208 LYS A O 1
ATOM 1709 N N . GLN A 1 209 ? -13.951 4.640 27.527 1.00 73.56 209 GLN A N 1
ATOM 1710 C CA . GLN A 1 209 ? -15.401 4.761 27.327 1.00 73.56 209 GLN A CA 1
ATOM 1711 C C . GLN A 1 209 ? -16.032 3.405 26.946 1.00 73.56 209 GLN A C 1
ATOM 1713 O O . GLN A 1 209 ? -15.411 2.363 27.123 1.00 73.56 209 GLN A O 1
ATOM 1718 N N . LYS A 1 210 ? -17.286 3.384 26.481 1.00 70.94 210 LYS A N 1
ATOM 1719 C CA . LYS A 1 210 ? -17.944 2.171 25.964 1.00 70.94 210 LYS A CA 1
ATOM 1720 C C . LYS A 1 210 ? -17.387 1.841 24.569 1.00 70.94 210 LYS A C 1
ATOM 1722 O O . LYS A 1 210 ? -17.130 2.760 23.796 1.00 70.94 210 LYS A O 1
ATOM 1727 N N . LEU A 1 211 ? -17.175 0.557 24.260 1.00 76.31 211 LEU A N 1
ATOM 1728 C CA . LEU A 1 211 ? -16.813 0.120 22.903 1.00 76.31 211 LEU A CA 1
ATOM 1729 C C . LEU A 1 211 ? -17.921 0.479 21.887 1.00 76.31 211 LEU A C 1
ATOM 1731 O O . LEU A 1 211 ? -19.081 0.602 22.300 1.00 76.31 211 LEU A O 1
ATOM 1735 N N . PRO A 1 212 ? -17.584 0.576 20.582 1.00 74.81 212 PRO A N 1
ATOM 1736 C CA . PRO A 1 212 ? -18.559 0.639 19.493 1.00 74.81 212 PRO A CA 1
ATOM 1737 C C . PRO A 1 212 ? -19.653 -0.420 19.621 1.00 74.81 212 PRO A C 1
ATOM 1739 O O . PRO A 1 212 ? -19.448 -1.461 20.261 1.00 74.81 212 PRO A O 1
ATOM 1742 N N . GLU A 1 213 ? -20.786 -0.190 18.954 1.00 80.75 213 GLU A N 1
ATOM 1743 C CA . GLU A 1 213 ? -21.877 -1.163 18.918 1.00 80.75 213 GLU A CA 1
ATOM 1744 C C . GLU A 1 213 ? -21.343 -2.548 18.497 1.00 80.75 213 GLU A C 1
ATOM 1746 O O . GLU A 1 213 ? -20.684 -2.692 17.457 1.00 80.75 213 GLU A O 1
ATOM 1751 N N . PRO A 1 214 ? -21.553 -3.578 19.329 1.00 81.00 214 PRO A N 1
ATOM 1752 C CA . PRO A 1 214 ? -20.980 -4.887 19.091 1.00 81.00 214 PRO A CA 1
ATOM 1753 C C . PRO A 1 214 ? -21.591 -5.524 17.841 1.00 81.00 214 PRO A C 1
ATOM 1755 O O . PRO A 1 214 ? -22.800 -5.560 17.659 1.00 81.00 214 PRO A O 1
ATOM 1758 N N . MET A 1 215 ? -20.748 -6.146 17.012 1.00 84.00 215 MET A N 1
ATOM 1759 C CA . MET A 1 215 ? -21.226 -6.999 15.911 1.00 84.00 215 MET A CA 1
ATOM 1760 C C . MET A 1 215 ? -21.798 -8.342 16.393 1.00 84.00 215 MET A C 1
ATOM 1762 O O . MET A 1 215 ? -22.358 -9.097 15.601 1.00 84.00 215 MET A O 1
ATOM 1766 N N . CYS A 1 216 ? -21.563 -8.703 17.656 1.00 89.38 216 CYS A N 1
ATOM 1767 C CA . CYS A 1 216 ? -22.081 -9.936 18.235 1.00 89.38 216 CYS A CA 1
ATOM 1768 C C . CYS A 1 216 ? -23.498 -9.681 18.763 1.00 89.38 216 CYS A C 1
ATOM 1770 O O . CYS A 1 216 ? -23.677 -8.701 19.479 1.00 89.38 216 CYS A O 1
ATOM 1772 N N . PRO A 1 217 ? -24.475 -10.562 18.481 1.00 88.56 217 PRO A N 1
ATOM 1773 C CA . PRO A 1 217 ? -25.847 -10.369 18.956 1.00 88.56 217 PRO A CA 1
ATOM 1774 C C . PRO A 1 217 ? -25.967 -10.425 20.487 1.00 88.56 217 PRO A C 1
ATOM 1776 O O . PRO A 1 217 ? -26.855 -9.801 21.051 1.00 88.56 217 PRO A O 1
ATOM 1779 N N . ASN A 1 218 ? -25.095 -11.187 21.152 1.00 90.44 218 ASN A N 1
ATOM 1780 C CA . ASN A 1 218 ? -24.933 -11.259 22.606 1.00 90.44 218 ASN A CA 1
ATOM 1781 C C . ASN A 1 218 ? -23.560 -11.867 22.948 1.00 90.44 218 ASN A C 1
ATOM 1783 O O . ASN A 1 218 ? -22.844 -12.353 22.061 1.00 90.44 218 ASN A O 1
ATOM 1787 N N . ASP A 1 219 ? -23.197 -11.840 24.229 1.00 88.19 219 ASP A N 1
ATOM 1788 C CA . ASP A 1 219 ? -21.961 -12.398 24.797 1.00 88.19 219 ASP A CA 1
ATOM 1789 C C . ASP A 1 219 ? -21.894 -13.942 24.742 1.00 88.19 219 ASP A C 1
ATOM 1791 O O . ASP A 1 219 ? -20.808 -14.529 24.752 1.00 88.19 219 ASP A O 1
ATOM 1795 N N . TYR A 1 220 ? -23.035 -14.617 24.578 1.00 89.31 220 TYR A N 1
ATOM 1796 C CA . TYR A 1 220 ? -23.120 -16.078 24.463 1.00 89.31 220 TYR A CA 1
ATOM 1797 C C . TYR A 1 220 ? -22.810 -16.633 23.068 1.00 89.31 220 TYR A C 1
ATOM 1799 O O . TYR A 1 220 ? -22.635 -17.853 22.920 1.00 89.31 220 TYR A O 1
ATOM 1807 N N . CYS A 1 221 ? -22.736 -15.789 22.036 1.00 92.81 221 CYS A N 1
ATOM 1808 C CA . CYS A 1 221 ? -22.499 -16.266 20.679 1.00 92.81 221 CYS A CA 1
ATOM 1809 C C . CYS A 1 221 ? -21.075 -16.838 20.520 1.00 92.81 221 CYS A C 1
ATOM 1811 O O . CYS A 1 221 ? -20.135 -16.465 21.228 1.00 92.81 221 CYS A O 1
ATOM 1813 N N . SER A 1 222 ? -20.886 -17.764 19.574 1.00 92.00 222 SER A N 1
ATOM 1814 C CA . SER A 1 222 ? -19.604 -18.468 19.378 1.00 92.00 222 SER A CA 1
ATOM 1815 C C . SER A 1 222 ? -18.429 -17.524 19.098 1.00 92.00 222 SER A C 1
ATOM 1817 O O . SER A 1 222 ? -17.296 -17.812 19.487 1.00 92.00 222 SER A O 1
ATOM 1819 N N . ARG A 1 223 ? -18.706 -16.385 18.453 1.00 89.06 223 ARG A N 1
ATOM 1820 C CA . ARG A 1 223 ? -17.737 -15.317 18.194 1.00 89.06 223 ARG A CA 1
ATOM 1821 C C . ARG A 1 223 ? -17.376 -14.558 19.471 1.00 89.06 223 ARG A C 1
ATOM 1823 O O . ARG A 1 223 ? -16.190 -14.379 19.735 1.00 89.06 223 ARG A O 1
ATOM 1830 N N . ALA A 1 224 ? -18.369 -14.155 20.264 1.00 89.75 224 ALA A N 1
ATOM 1831 C CA . ALA A 1 224 ? -18.168 -13.404 21.502 1.00 89.75 224 ALA A CA 1
ATOM 1832 C C . ALA A 1 224 ? -17.390 -14.217 22.544 1.00 89.75 224 ALA A C 1
ATOM 1834 O O . ALA A 1 224 ? -16.430 -13.711 23.118 1.00 89.75 224 ALA A O 1
ATOM 1835 N N . LYS A 1 225 ? -17.690 -15.515 22.679 1.00 90.00 225 LYS A N 1
ATOM 1836 C CA . LYS A 1 225 ? -16.958 -16.441 23.566 1.00 90.00 225 LYS A CA 1
ATOM 1837 C C . LYS A 1 225 ? -15.457 -16.547 23.269 1.00 90.00 225 LYS A C 1
ATOM 1839 O O . LYS A 1 225 ? -14.687 -16.916 24.148 1.00 90.00 225 LYS A O 1
ATOM 1844 N N . LYS A 1 226 ? -15.035 -16.248 22.036 1.00 88.00 226 LYS A N 1
ATOM 1845 C CA . LYS A 1 226 ? -13.624 -16.247 21.606 1.00 88.00 226 LYS A CA 1
ATOM 1846 C C . LYS A 1 226 ? -13.018 -14.840 21.556 1.00 88.00 226 LYS A C 1
ATOM 1848 O O . LYS A 1 226 ? -11.862 -14.684 21.172 1.00 88.00 226 LYS A O 1
ATOM 1853 N N . CYS A 1 227 ? -13.791 -13.809 21.890 1.00 84.19 227 CYS A N 1
ATOM 1854 C CA . CYS A 1 227 ? -13.395 -12.419 21.739 1.00 84.19 227 CYS A CA 1
ATOM 1855 C C . CYS A 1 227 ? -12.693 -11.914 23.006 1.00 84.19 227 CYS A C 1
ATOM 1857 O O . CYS A 1 227 ? -13.296 -11.822 24.072 1.00 84.19 227 CYS A O 1
ATOM 1859 N N . CYS A 1 228 ? -11.424 -11.518 22.886 1.00 83.62 228 CYS A N 1
ATOM 1860 C CA . CYS A 1 228 ? -10.630 -11.007 24.010 1.00 83.62 228 CYS A CA 1
ATOM 1861 C C . CYS A 1 228 ? -11.138 -9.669 24.583 1.00 83.62 228 CYS A C 1
ATOM 1863 O O . CYS A 1 228 ? -10.757 -9.293 25.693 1.00 83.62 228 CYS A O 1
ATOM 1865 N N . VAL A 1 229 ? -12.012 -8.966 23.855 1.00 82.12 229 VAL A N 1
ATOM 1866 C CA . VAL A 1 229 ? -12.586 -7.678 24.267 1.00 82.12 229 VAL A CA 1
ATOM 1867 C C . VAL A 1 229 ? -14.057 -7.762 24.692 1.00 82.12 229 VAL A C 1
ATOM 1869 O O . VAL A 1 229 ? -14.638 -6.727 24.999 1.00 82.12 229 VAL A O 1
ATOM 1872 N N . VAL A 1 230 ? -14.651 -8.963 24.787 1.00 86.25 230 VAL A N 1
ATOM 1873 C CA . VAL A 1 230 ? -16.079 -9.138 25.141 1.00 86.25 230 VAL A CA 1
ATOM 1874 C C . VAL A 1 230 ? -16.453 -8.467 26.466 1.00 86.25 230 VAL A C 1
ATOM 1876 O O . VAL A 1 230 ? -17.507 -7.860 26.563 1.00 86.25 230 VAL A O 1
ATOM 1879 N N . LYS A 1 231 ? -15.545 -8.463 27.451 1.00 84.38 231 LYS A N 1
ATOM 1880 C CA . LYS A 1 231 ? -15.733 -7.806 28.759 1.00 84.38 231 LYS A CA 1
ATOM 1881 C C . LYS A 1 231 ? -15.912 -6.283 28.692 1.00 84.38 231 LYS A C 1
ATOM 1883 O O . LYS A 1 231 ? -16.284 -5.670 29.685 1.00 84.38 231 LYS A O 1
ATOM 1888 N N . TYR A 1 232 ? -15.571 -5.671 27.560 1.00 81.06 232 TYR A N 1
ATOM 1889 C CA . TYR A 1 232 ? -15.742 -4.240 27.306 1.00 81.06 232 TYR A CA 1
ATOM 1890 C C . TYR A 1 232 ? -16.954 -3.953 26.410 1.00 81.06 232 TYR A C 1
ATOM 1892 O O . TYR A 1 232 ? -17.359 -2.799 26.264 1.00 81.06 232 TYR A O 1
ATOM 1900 N N . CYS A 1 233 ? -17.527 -4.988 25.792 1.00 78.75 233 CYS A N 1
ATOM 1901 C CA . CYS A 1 233 ? -18.800 -4.891 25.107 1.00 78.75 233 CYS A CA 1
ATOM 1902 C C . CYS A 1 233 ? -19.870 -4.873 26.200 1.00 78.75 233 CYS A C 1
ATOM 1904 O O . CYS A 1 233 ? -19.994 -5.839 26.941 1.00 78.75 233 CYS A O 1
ATOM 1906 N N . GLY A 1 234 ? -20.609 -3.771 26.344 1.00 68.62 234 GLY A N 1
ATOM 1907 C CA . GLY A 1 234 ? -21.739 -3.689 27.281 1.00 68.62 234 GLY A CA 1
ATOM 1908 C C . GLY A 1 234 ? -22.956 -4.479 26.787 1.00 68.62 234 GLY A C 1
ATOM 1909 O O . GLY A 1 234 ? -24.023 -3.878 26.657 1.00 68.62 234 GLY A O 1
ATOM 1910 N N . LEU A 1 235 ? -22.720 -5.741 26.407 1.00 64.56 235 LEU A N 1
ATOM 1911 C CA . LEU A 1 235 ? -23.669 -6.769 25.980 1.00 64.56 235 LEU A CA 1
ATOM 1912 C C . LEU A 1 235 ? -24.248 -7.503 27.187 1.00 64.56 235 LEU A C 1
ATOM 1914 O O . LEU A 1 235 ? -23.511 -7.635 28.189 1.00 64.56 235 LEU A O 1
#

Radius of gyration: 21.39 Å; chains: 1; bounding box: 55×40×69 Å

Secondary structure (DSSP, 8-state):
---------------HHHHHHHHHHHHHHHHIIIIITTTTEEEEEEETTT--EEEEEPPPSS-TTT----EEEEPEEEEETTTTEEEEESEEE--SSSSBEEEEEEEEEHHHHHH-SS--HHHHHHHHHHHHHHHH---GGGGGB-SSEEEEEEEEESS-EE-THHHHTT--S-SEESEEEEEEE--HHHHHHHHHHHHHHHHHHHH--PPSPPSSSSTTSTTGGG-TTGGGS--